Protein AF-A0A2A2K604-F1 (afdb_monomer_lite)

InterPro domains:
  IPR002496 Phosphoribosyl-AMP cyclohydrolase domain [PF01502] (34-97)
  IPR038019 Phosphoribosyl-AMP cyclohydrolase domain superfamily [G3DSA:3.10.20.810] (4-98)
  IPR038019 Phosphoribosyl-AMP cyclohydrolase domain superfamily [SSF141734] (14-97)

Organism: NCBI:txid2018661

Radius of gyration: 24.02 Å; chains: 1; bounding box: 56×57×63 Å

Foldseek 3Di:
DPDCCLPPPDQDADADPVQKAKEFEAEPLRHTDDIAIAHPVQVVCCVVPQWHWGQDPVVRDIDGPCPPPQFIWRFDDWDADNSNRYIYTHTDTTHCVVVCCQQVVDPDPQVLLVADWWDDPPWIKHWADDPNGKIKMWTWADPDPQWIFTFIFIWDDDRQWIWTDGPPWTDIWGHDRFKIFAAQDTPPVQCVRTPDPYGPHRDMIGHDDSDNVNSQCDADPVRHGRRDHDPDD

Structure (mmCIF, N/CA/C/O backbone):
data_AF-A0A2A2K604-F1
#
_entry.id   AF-A0A2A2K604-F1
#
loop_
_atom_site.group_PDB
_atom_site.id
_atom_site.type_symbol
_atom_site.label_atom_id
_atom_site.label_alt_id
_atom_site.label_comp_id
_atom_site.label_asym_id
_atom_site.label_entity_id
_atom_site.label_seq_id
_atom_site.pdbx_PDB_ins_code
_atom_site.Cartn_x
_atom_site.Cartn_y
_atom_site.Cartn_z
_atom_site.occupancy
_atom_site.B_iso_or_equiv
_atom_site.auth_seq_id
_atom_site.auth_comp_id
_atom_site.auth_asym_id
_atom_site.auth_atom_id
_atom_site.pdbx_PDB_model_num
ATOM 1 N N . MET A 1 1 ? -12.783 -31.890 27.759 1.00 54.59 1 MET A N 1
ATOM 2 C CA . MET A 1 1 ? -14.034 -31.820 26.976 1.00 54.59 1 MET A CA 1
ATOM 3 C C . MET A 1 1 ? -13.807 -30.734 25.950 1.00 54.59 1 MET A C 1
ATOM 5 O O . MET A 1 1 ? -13.345 -29.677 26.356 1.00 54.59 1 MET A O 1
ATOM 9 N N . SER A 1 2 ? -13.979 -31.022 24.660 1.00 66.00 2 SER A N 1
ATOM 10 C CA . SER A 1 2 ? -13.934 -29.986 23.623 1.00 66.00 2 SER A CA 1
ATOM 11 C C . SER A 1 2 ? -15.024 -28.960 23.923 1.00 66.00 2 SER A C 1
ATOM 13 O O . SER A 1 2 ? -16.142 -29.353 24.264 1.00 66.00 2 SER A O 1
ATOM 15 N N . ASP A 1 3 ? -14.682 -27.674 23.878 1.00 78.31 3 ASP A N 1
ATOM 16 C CA . ASP A 1 3 ? -15.675 -26.609 23.987 1.00 78.31 3 ASP A CA 1
ATOM 17 C C . ASP A 1 3 ? -16.644 -26.760 22.796 1.00 78.31 3 ASP A C 1
ATOM 19 O O . ASP A 1 3 ? -16.180 -26.878 21.657 1.00 78.31 3 ASP A O 1
ATOM 23 N N . PRO A 1 4 ? -17.969 -26.836 23.020 1.00 75.69 4 PRO A N 1
ATOM 24 C CA . PRO A 1 4 ? -18.943 -26.920 21.937 1.00 75.69 4 PRO A CA 1
ATOM 25 C C . PRO A 1 4 ? -18.751 -25.833 20.877 1.00 75.69 4 PRO A C 1
ATOM 27 O O . PRO A 1 4 ? -18.944 -26.114 19.701 1.00 75.69 4 PRO A O 1
ATOM 30 N N . ARG A 1 5 ? -18.269 -24.642 21.253 1.00 77.38 5 ARG A N 1
ATOM 31 C CA . ARG A 1 5 ? -17.982 -23.536 20.322 1.00 77.38 5 ARG A CA 1
ATOM 32 C C . ARG A 1 5 ? -16.924 -23.874 19.274 1.00 77.38 5 ARG A C 1
ATOM 34 O O . ARG A 1 5 ? -16.947 -23.331 18.183 1.00 77.38 5 ARG A O 1
ATOM 41 N N . GLU A 1 6 ? -16.031 -24.807 19.560 1.00 77.06 6 GLU A N 1
ATOM 42 C CA . GLU A 1 6 ? -14.971 -25.220 18.628 1.00 77.06 6 GLU A CA 1
ATOM 43 C C . GLU A 1 6 ? -15.451 -26.286 17.633 1.00 77.06 6 GLU A C 1
ATOM 45 O O . GLU A 1 6 ? -14.749 -26.635 16.686 1.00 77.06 6 GLU A O 1
ATOM 50 N N . THR A 1 7 ? -16.608 -26.901 17.898 1.00 72.44 7 THR A N 1
ATOM 51 C CA . THR A 1 7 ? -17.027 -28.150 17.237 1.00 72.44 7 THR A CA 1
ATOM 52 C C . THR A 1 7 ? -18.440 -28.107 16.662 1.00 72.44 7 THR A C 1
ATOM 54 O O . THR A 1 7 ? -18.748 -28.893 15.765 1.00 72.44 7 THR A O 1
ATOM 57 N N . ASP A 1 8 ? -19.289 -27.205 17.148 1.00 73.50 8 ASP A N 1
ATOM 58 C CA . ASP A 1 8 ? -20.651 -26.993 16.672 1.00 73.50 8 ASP A CA 1
ATOM 59 C C . ASP A 1 8 ? -20.653 -26.035 15.459 1.00 73.50 8 ASP A C 1
ATOM 61 O O . ASP A 1 8 ? -19.962 -25.016 15.480 1.00 73.50 8 ASP A O 1
ATOM 65 N N . PRO A 1 9 ? -21.411 -26.323 14.384 1.00 65.12 9 PRO A N 1
ATOM 66 C CA . PRO A 1 9 ? -21.594 -25.394 13.264 1.00 65.12 9 PRO A CA 1
ATOM 67 C C . PRO A 1 9 ? -22.356 -24.103 13.620 1.00 65.12 9 PRO A C 1
ATOM 69 O O . PRO A 1 9 ? -22.446 -23.205 12.778 1.00 65.12 9 PRO A O 1
ATOM 72 N N . ILE A 1 10 ? -22.948 -24.001 14.813 1.00 73.00 10 ILE A N 1
ATOM 73 C CA . ILE A 1 10 ? -23.608 -22.786 15.293 1.00 73.00 10 ILE A CA 1
ATOM 74 C C . ILE A 1 10 ? -22.556 -21.777 15.772 1.00 73.00 10 ILE A C 1
ATOM 76 O O . ILE A 1 10 ? -21.758 -22.052 16.665 1.00 73.00 10 ILE A O 1
ATOM 80 N N . LEU A 1 11 ? -22.601 -20.566 15.210 1.00 75.00 11 LEU A N 1
ATOM 81 C CA . LEU A 1 11 ? -21.797 -19.447 15.700 1.00 75.00 11 LEU A CA 1
ATOM 82 C C . LEU A 1 11 ? -22.330 -18.973 17.062 1.00 75.00 11 LEU A C 1
ATOM 84 O O . LEU A 1 11 ? -23.465 -18.502 17.153 1.00 75.00 11 LEU A O 1
ATOM 88 N N . ASP A 1 12 ? -21.494 -19.065 18.092 1.00 83.31 12 ASP A N 1
ATOM 89 C CA . ASP A 1 12 ? -21.737 -18.611 19.464 1.00 83.31 12 ASP A CA 1
ATOM 90 C C . ASP A 1 12 ? -20.535 -17.775 19.945 1.00 83.31 12 ASP A C 1
ATOM 92 O O . ASP A 1 12 ? -19.603 -18.314 20.552 1.00 83.31 12 ASP A O 1
ATOM 96 N N . PRO A 1 13 ? -20.526 -16.456 19.654 1.00 90.12 13 PRO A N 1
ATOM 97 C CA . PRO A 1 13 ? -19.421 -15.573 20.002 1.00 90.12 13 PRO A CA 1
ATOM 98 C C . PRO A 1 13 ? -19.072 -15.622 21.492 1.00 90.12 13 PRO A C 1
ATOM 100 O O . PRO A 1 13 ? -19.910 -15.403 22.373 1.00 90.12 13 PRO A O 1
ATOM 103 N N . LYS A 1 14 ? -17.795 -15.854 21.778 1.00 93.31 14 LYS A N 1
ATOM 104 C CA . LYS A 1 14 ? -17.240 -15.928 23.122 1.00 93.31 14 LYS A CA 1
ATOM 105 C C . LYS A 1 14 ? -16.780 -14.545 23.571 1.00 93.31 14 LYS A C 1
ATOM 107 O O . LYS A 1 14 ? -15.826 -13.973 23.055 1.00 93.31 14 LYS A O 1
ATOM 112 N N . TYR A 1 15 ? -17.470 -14.017 24.574 1.00 95.25 15 TYR A N 1
ATOM 113 C CA . TYR A 1 15 ? -17.115 -12.757 25.217 1.00 95.25 15 TYR A CA 1
ATOM 114 C C . TYR A 1 15 ? -16.189 -12.994 26.414 1.00 95.25 15 TYR A C 1
ATOM 116 O O . TYR A 1 15 ? -16.310 -13.995 27.124 1.00 95.25 15 TYR A O 1
ATOM 124 N N . ASP A 1 16 ? -15.284 -12.050 26.655 1.00 95.69 16 ASP A N 1
ATOM 125 C CA . ASP A 1 16 ? -14.407 -12.035 27.820 1.00 95.69 16 ASP A CA 1
ATOM 126 C C . ASP A 1 16 ? -15.175 -11.755 29.131 1.00 95.69 16 ASP A C 1
ATOM 128 O O . ASP A 1 16 ? -16.392 -11.548 29.157 1.00 95.69 16 ASP A O 1
ATOM 132 N N . ALA A 1 17 ? -14.453 -11.711 30.254 1.00 95.88 17 ALA A N 1
ATOM 133 C CA . ALA A 1 17 ? -15.036 -11.437 31.571 1.00 95.88 17 ALA A CA 1
ATOM 134 C C . ALA A 1 17 ? -15.708 -10.051 31.689 1.00 95.88 17 ALA A C 1
ATOM 136 O O . ALA A 1 17 ? -16.486 -9.827 32.616 1.00 95.88 17 ALA A O 1
ATOM 137 N N . ALA A 1 18 ? -15.416 -9.121 30.776 1.00 94.25 18 ALA A N 1
ATOM 138 C CA . ALA A 1 18 ? -16.045 -7.807 30.691 1.00 94.25 18 ALA A CA 1
ATOM 139 C C . ALA A 1 18 ? -17.227 -7.777 29.699 1.00 94.25 18 ALA A C 1
ATOM 141 O O . ALA A 1 18 ? -17.807 -6.712 29.475 1.00 94.25 18 ALA A O 1
ATOM 142 N N . GLY A 1 19 ? -17.596 -8.922 29.114 1.00 96.62 19 GLY A N 1
ATOM 143 C CA . GLY A 1 19 ? -18.654 -9.024 28.113 1.00 96.62 19 GLY A CA 1
ATOM 144 C C . GLY A 1 19 ? -18.239 -8.478 26.745 1.00 96.62 19 GLY A C 1
ATOM 145 O O . GLY A 1 19 ? -19.096 -7.992 26.004 1.00 96.62 19 GLY A O 1
ATOM 146 N N . LEU A 1 20 ? -16.940 -8.506 26.422 1.00 97.31 20 LEU A N 1
ATOM 147 C CA . LEU A 1 20 ? -16.376 -7.939 25.199 1.00 97.31 20 LEU A CA 1
ATOM 148 C C . LEU A 1 20 ? -15.744 -9.002 24.300 1.00 97.31 20 LEU A C 1
ATOM 150 O O . LEU A 1 20 ? -15.151 -9.962 24.773 1.00 97.31 20 LEU A O 1
ATOM 154 N N . ILE A 1 21 ? -15.839 -8.783 22.994 1.00 97.06 21 ILE A N 1
ATOM 155 C CA . ILE A 1 21 ? -15.137 -9.532 21.952 1.00 97.06 21 ILE A CA 1
ATOM 156 C C . ILE A 1 21 ? -14.228 -8.573 21.177 1.00 97.06 21 ILE A C 1
ATOM 158 O O . ILE A 1 21 ? -14.564 -7.392 20.995 1.00 97.06 21 ILE A O 1
ATOM 162 N N . THR A 1 22 ? -13.059 -9.046 20.748 1.00 98.06 22 THR A N 1
ATOM 163 C CA . THR A 1 22 ? -12.138 -8.236 19.938 1.00 98.06 22 THR A CA 1
ATOM 164 C C . THR A 1 22 ? -12.631 -8.183 18.497 1.00 98.06 22 THR A C 1
ATOM 166 O O . THR A 1 22 ? -13.048 -9.189 17.942 1.00 98.06 22 THR A O 1
ATOM 169 N N . ALA A 1 23 ? -12.582 -7.008 17.873 1.00 96.88 23 ALA A N 1
ATOM 170 C CA . ALA A 1 23 ? -12.932 -6.817 16.472 1.00 96.88 23 ALA A CA 1
ATOM 171 C C . ALA A 1 23 ? -11.755 -6.193 15.718 1.00 96.88 23 ALA A C 1
ATOM 173 O O . ALA A 1 23 ? -11.371 -5.048 15.978 1.00 96.88 23 ALA A O 1
ATOM 174 N N . VAL A 1 24 ? -11.204 -6.944 14.769 1.00 97.31 24 VAL A N 1
ATOM 175 C CA . VAL A 1 24 ? -10.180 -6.496 13.823 1.00 97.31 24 VAL A CA 1
ATOM 176 C C . VAL A 1 24 ? -10.877 -6.071 12.541 1.00 97.31 24 VAL A C 1
ATOM 178 O O . VAL A 1 24 ? -11.644 -6.837 11.962 1.00 97.31 24 VAL A O 1
ATOM 181 N N . VAL A 1 25 ? -10.628 -4.843 12.091 1.00 94.88 25 VAL A N 1
ATOM 182 C CA . VAL A 1 25 ? -11.293 -4.281 10.914 1.00 94.88 25 VAL A CA 1
ATOM 183 C C . VAL A 1 25 ? -10.285 -4.036 9.807 1.00 94.88 25 VAL A C 1
ATOM 185 O O . VAL A 1 25 ? -9.316 -3.304 10.015 1.00 94.88 25 VAL A O 1
ATOM 188 N N . THR A 1 26 ? -10.538 -4.588 8.623 1.00 89.50 26 THR A N 1
ATOM 189 C CA . THR A 1 26 ? -9.709 -4.386 7.429 1.00 89.50 26 THR A CA 1
ATOM 190 C C . THR A 1 26 ? -10.518 -3.805 6.275 1.00 89.50 26 THR A C 1
ATOM 192 O O . THR A 1 26 ? -11.742 -3.936 6.215 1.00 89.50 26 THR A O 1
ATOM 195 N N . ALA A 1 27 ? -9.830 -3.170 5.333 1.00 86.75 27 ALA A N 1
ATOM 196 C CA . ALA A 1 27 ? -10.386 -2.878 4.021 1.00 86.75 27 ALA A CA 1
ATOM 197 C C . ALA A 1 27 ? -10.401 -4.146 3.146 1.00 86.75 27 ALA A C 1
ATOM 199 O O . ALA A 1 27 ? -9.858 -5.192 3.517 1.00 86.75 27 ALA A O 1
ATOM 200 N N . ARG A 1 28 ? -11.038 -4.058 1.972 1.00 84.19 28 ARG A N 1
ATOM 201 C CA . ARG A 1 28 ? -11.135 -5.170 1.005 1.00 84.19 28 ARG A CA 1
ATOM 202 C C . ARG A 1 28 ? -9.784 -5.646 0.472 1.00 84.19 28 ARG A C 1
ATOM 204 O O . ARG A 1 28 ? -9.671 -6.795 0.068 1.00 84.19 28 ARG A O 1
ATOM 211 N N . ASP A 1 29 ? -8.788 -4.768 0.452 1.00 76.94 29 ASP A N 1
ATOM 212 C CA . ASP A 1 29 ? -7.415 -5.065 0.033 1.00 76.94 29 ASP A CA 1
ATOM 213 C C . ASP A 1 29 ? -6.564 -5.689 1.154 1.00 76.94 29 ASP A C 1
ATOM 215 O O . ASP A 1 29 ? -5.382 -5.955 0.955 1.00 76.94 29 ASP A O 1
ATOM 219 N N . GLY A 1 30 ? -7.155 -5.935 2.328 1.00 78.06 30 GLY A N 1
ATOM 220 C CA . GLY A 1 30 ? -6.471 -6.496 3.490 1.00 78.06 30 GLY A CA 1
ATOM 221 C C . GLY A 1 30 ? -5.782 -5.457 4.375 1.00 78.06 30 GLY A C 1
ATOM 222 O O . GLY A 1 30 ? -5.248 -5.828 5.419 1.00 78.06 30 GLY A O 1
ATOM 223 N N . ALA A 1 31 ? -5.819 -4.163 4.029 1.00 79.19 31 ALA A N 1
ATOM 224 C CA . ALA A 1 31 ? -5.223 -3.127 4.865 1.00 79.19 31 ALA A CA 1
ATOM 225 C C . ALA A 1 31 ? -5.928 -3.046 6.228 1.00 79.19 31 ALA A C 1
ATOM 227 O O . ALA A 1 31 ? -7.152 -2.906 6.302 1.00 79.19 31 ALA A O 1
ATOM 228 N N . LEU A 1 32 ? -5.156 -3.102 7.318 1.00 85.06 32 LEU A N 1
ATOM 229 C CA . LEU A 1 32 ? -5.680 -2.940 8.672 1.00 85.06 32 LEU A CA 1
ATOM 230 C C . LEU A 1 32 ? -6.183 -1.505 8.871 1.00 85.06 32 LEU A C 1
ATOM 232 O O . LEU A 1 32 ? -5.422 -0.547 8.758 1.00 85.06 32 LEU A O 1
ATOM 236 N N . LEU A 1 33 ? -7.465 -1.361 9.204 1.00 84.12 33 LEU A N 1
ATOM 237 C CA . LEU A 1 33 ? -8.089 -0.068 9.477 1.00 84.12 33 LEU A CA 1
ATOM 238 C C . LEU A 1 33 ? -8.048 0.260 10.966 1.00 84.12 33 LEU A C 1
ATOM 240 O O . LEU A 1 33 ? -7.687 1.374 11.345 1.00 84.12 33 LEU A O 1
ATOM 244 N N . MET A 1 34 ? -8.459 -0.687 11.813 1.00 90.50 34 MET A N 1
ATOM 245 C CA . MET A 1 34 ? -8.454 -0.519 13.266 1.00 90.50 34 MET A CA 1
ATOM 246 C C . MET A 1 34 ? -8.696 -1.832 14.010 1.00 90.50 34 MET A C 1
ATOM 248 O O . MET A 1 34 ? -9.184 -2.806 13.444 1.00 90.50 34 MET A O 1
ATOM 252 N N . VAL A 1 35 ? -8.423 -1.801 15.314 1.00 94.88 35 VAL A N 1
ATOM 253 C CA . VAL A 1 35 ? -8.859 -2.809 16.284 1.00 94.88 35 VAL A CA 1
ATOM 254 C C . VAL A 1 35 ? -9.719 -2.119 17.340 1.00 94.88 35 VAL A C 1
ATOM 256 O O . VAL A 1 35 ? -9.398 -1.015 17.789 1.00 94.88 35 VAL A O 1
ATOM 259 N N . ALA A 1 36 ? -10.827 -2.745 17.722 1.00 94.75 36 ALA A N 1
ATOM 260 C CA . ALA A 1 36 ? -11.717 -2.264 18.773 1.00 94.75 36 ALA A CA 1
ATOM 261 C C . ALA A 1 36 ? -12.385 -3.432 19.510 1.00 94.75 36 ALA A C 1
ATOM 263 O O . ALA A 1 36 ? -12.100 -4.594 19.242 1.00 94.75 36 ALA A O 1
ATOM 264 N N . HIS A 1 37 ? -13.267 -3.108 20.455 1.00 97.00 37 HIS A N 1
ATOM 265 C CA . HIS A 1 37 ? -14.049 -4.088 21.201 1.00 97.00 37 HIS A CA 1
ATOM 266 C C . HIS A 1 37 ? -15.532 -3.927 20.885 1.00 97.00 37 HIS A C 1
ATOM 268 O O . HIS A 1 37 ? -16.006 -2.808 20.668 1.00 97.00 37 HIS A O 1
ATOM 274 N N . MET A 1 38 ? -16.271 -5.029 20.902 1.00 97.56 38 MET A N 1
ATOM 275 C CA . MET A 1 38 ? -17.726 -5.053 20.779 1.00 97.56 38 MET A CA 1
ATOM 276 C C . MET A 1 38 ? -18.305 -5.807 21.974 1.00 97.56 38 MET A C 1
ATOM 278 O O . MET A 1 38 ? -17.751 -6.815 22.387 1.00 97.56 38 MET A O 1
ATOM 282 N N . ASN A 1 39 ? -19.410 -5.331 22.537 1.00 97.25 39 ASN A N 1
ATOM 283 C CA . ASN A 1 39 ? -20.278 -6.171 23.361 1.00 97.25 39 ASN A CA 1
ATOM 284 C C . ASN A 1 39 ? -21.366 -6.800 22.466 1.00 97.25 39 ASN A C 1
ATOM 286 O O . ASN A 1 39 ? -21.433 -6.512 21.265 1.00 97.25 39 ASN A O 1
ATOM 290 N N . ALA A 1 40 ? -22.237 -7.631 23.040 1.00 94.81 40 ALA A N 1
ATOM 291 C CA . ALA A 1 40 ? -23.336 -8.261 22.300 1.00 94.81 40 ALA A CA 1
ATOM 292 C C . ALA A 1 40 ? -24.244 -7.242 21.583 1.00 94.81 40 ALA A C 1
ATOM 294 O O . ALA A 1 40 ? -24.617 -7.439 20.427 1.00 94.81 40 ALA A O 1
ATOM 295 N N . GLU A 1 41 ? -24.532 -6.107 22.224 1.00 94.38 41 GLU A N 1
ATOM 296 C CA . GLU A 1 41 ? -25.344 -5.036 21.635 1.00 94.38 41 GLU A CA 1
ATOM 297 C C . GLU A 1 41 ? -24.660 -4.368 20.434 1.00 94.38 41 GLU A C 1
ATOM 299 O O . GLU A 1 41 ? -25.301 -4.125 19.413 1.00 94.38 41 GLU A O 1
ATOM 304 N N . ALA A 1 42 ? -23.354 -4.094 20.518 1.00 94.94 42 ALA A N 1
ATOM 305 C CA . ALA A 1 42 ? -22.581 -3.508 19.425 1.00 94.94 42 ALA A CA 1
ATOM 306 C C . ALA A 1 42 ? -22.523 -4.442 18.208 1.00 94.94 42 ALA A C 1
ATOM 308 O O . ALA A 1 42 ? -22.637 -3.985 17.064 1.00 94.94 42 ALA A O 1
ATOM 309 N N . LEU A 1 43 ? -22.382 -5.749 18.454 1.00 92.50 43 LEU A N 1
ATOM 310 C CA . LEU A 1 43 ? -22.407 -6.771 17.412 1.00 92.50 43 LEU A CA 1
ATOM 311 C C . LEU A 1 43 ? -23.775 -6.819 16.718 1.00 92.50 43 LEU A C 1
ATOM 313 O O . LEU A 1 43 ? -23.843 -6.698 15.495 1.00 92.50 43 LEU A O 1
ATOM 317 N N . ALA A 1 44 ? -24.861 -6.899 17.491 1.00 83.81 44 ALA A N 1
ATOM 318 C CA . ALA A 1 44 ? -26.224 -6.902 16.962 1.00 83.81 44 ALA A CA 1
ATOM 319 C C . ALA A 1 44 ? -26.549 -5.615 16.179 1.00 83.81 44 ALA A C 1
ATOM 321 O O . ALA A 1 44 ? -27.119 -5.667 15.087 1.00 83.81 44 ALA A O 1
ATOM 322 N N . ALA A 1 45 ? -26.130 -4.451 16.687 1.00 82.50 45 ALA A N 1
ATOM 323 C CA . ALA A 1 45 ? -26.299 -3.170 16.002 1.00 82.50 45 ALA A CA 1
ATOM 324 C C . ALA A 1 45 ? -25.539 -3.120 14.667 1.00 82.50 45 ALA A C 1
ATOM 326 O O . ALA A 1 45 ? -26.047 -2.584 13.679 1.00 82.50 45 ALA A O 1
ATOM 327 N N . THR A 1 46 ? -24.340 -3.704 14.616 1.00 84.75 46 THR A N 1
ATOM 328 C CA . THR A 1 46 ? -23.535 -3.786 13.390 1.00 84.75 46 THR A CA 1
ATOM 329 C C . THR A 1 46 ? -24.193 -4.682 12.345 1.00 84.75 46 THR A C 1
ATOM 331 O O . THR A 1 46 ? -24.328 -4.269 11.196 1.00 84.75 46 THR A O 1
ATOM 334 N N . GLN A 1 47 ? -24.670 -5.864 12.745 1.00 79.88 47 GLN A N 1
ATOM 335 C CA . GLN A 1 47 ? -25.377 -6.792 11.855 1.00 79.88 47 GLN A CA 1
ATOM 336 C C . GLN A 1 47 ? -26.671 -6.182 11.298 1.00 79.88 47 GLN A C 1
ATOM 338 O O . GLN A 1 47 ? -26.958 -6.314 10.113 1.00 79.88 47 GLN A O 1
ATOM 343 N N . SER A 1 48 ? -27.428 -5.477 12.142 1.00 68.88 48 SER A N 1
ATOM 344 C CA . SER A 1 48 ? -28.696 -4.847 11.759 1.00 68.88 48 SER A CA 1
ATOM 345 C C . SER A 1 48 ? -28.508 -3.652 10.819 1.00 68.88 48 SER A C 1
ATOM 347 O O . SER A 1 48 ? -29.236 -3.500 9.841 1.00 68.88 48 SER A O 1
ATOM 349 N N . SER A 1 49 ? -27.522 -2.793 11.096 1.00 76.00 49 SER A N 1
ATOM 350 C CA . SER A 1 49 ? -27.321 -1.554 10.333 1.00 76.00 49 SER A CA 1
ATOM 351 C C . SER A 1 49 ? -26.418 -1.702 9.108 1.00 76.00 49 SER A C 1
ATOM 353 O O . SER A 1 49 ? -26.441 -0.836 8.233 1.00 76.00 49 SER A O 1
ATOM 355 N N . GLY A 1 50 ? -25.586 -2.746 9.059 1.00 76.56 50 GLY A N 1
ATOM 356 C CA . GLY A 1 50 ? -24.506 -2.863 8.080 1.00 76.56 50 GLY A CA 1
ATOM 357 C C . GLY A 1 50 ? -23.387 -1.831 8.276 1.00 76.56 50 GLY A C 1
ATOM 358 O O . GLY A 1 50 ? -22.567 -1.637 7.381 1.00 76.56 50 GLY A O 1
ATOM 359 N N . GLU A 1 51 ? -23.331 -1.143 9.421 1.00 83.56 51 GLU A N 1
ATOM 360 C CA . GLU A 1 51 ? -22.297 -0.160 9.753 1.00 83.56 51 GLU A CA 1
ATOM 361 C C . GLU A 1 51 ? -21.625 -0.508 11.087 1.00 83.56 51 GLU A C 1
ATOM 363 O O . GLU A 1 51 ? -22.289 -0.799 12.083 1.00 83.56 51 GLU A O 1
ATOM 368 N N . ALA A 1 52 ? -20.290 -0.456 11.125 1.00 89.50 52 ALA A N 1
ATOM 369 C CA . ALA A 1 52 ? -19.530 -0.904 12.287 1.00 89.50 52 ALA A CA 1
ATOM 370 C C . ALA A 1 52 ? -19.812 -0.043 13.533 1.00 89.50 52 ALA A C 1
ATOM 372 O O . ALA A 1 52 ? -19.551 1.168 13.573 1.00 89.50 52 ALA A O 1
ATOM 373 N N . THR A 1 53 ? -20.313 -0.706 14.573 1.00 91.00 53 THR A N 1
ATOM 374 C CA . THR A 1 53 ? -20.608 -0.141 15.890 1.00 91.00 53 THR A CA 1
ATOM 375 C C . THR A 1 53 ? -19.764 -0.852 16.937 1.00 91.00 53 THR A C 1
ATOM 377 O O . THR A 1 53 ? -19.691 -2.072 16.953 1.00 91.00 53 THR A O 1
ATOM 380 N N . PHE A 1 54 ? -19.125 -0.101 17.828 1.00 96.19 54 PHE A N 1
ATOM 381 C CA . PHE A 1 54 ? -18.200 -0.636 18.828 1.00 96.19 54 PHE A CA 1
ATOM 382 C C . PHE A 1 54 ? -18.651 -0.305 20.248 1.00 96.19 54 PHE A C 1
ATOM 384 O O . PHE A 1 54 ? -19.468 0.589 20.466 1.00 96.19 54 PHE A O 1
ATOM 391 N N . TRP A 1 55 ? -18.066 -0.984 21.230 1.00 95.81 55 TRP A N 1
ATOM 392 C CA . TRP A 1 55 ? -18.178 -0.638 22.640 1.00 95.81 55 TRP A CA 1
ATOM 393 C C . TRP A 1 55 ? -16.960 0.172 23.092 1.00 95.81 55 TRP A C 1
ATOM 395 O O . TRP A 1 55 ? -15.814 -0.281 23.032 1.00 95.81 55 TRP A O 1
ATOM 405 N N . SER A 1 56 ? -17.191 1.392 23.575 1.00 91.25 56 SER A N 1
ATOM 406 C CA . SER A 1 56 ? -16.121 2.216 24.131 1.00 91.25 56 SER A CA 1
ATOM 407 C C . SER A 1 56 ? -15.892 1.866 25.599 1.00 91.25 56 SER A C 1
ATOM 409 O O . SER A 1 56 ? -16.654 2.291 26.462 1.00 91.25 56 SER A O 1
ATOM 411 N N . ARG A 1 57 ? -14.795 1.160 25.898 1.00 91.62 57 ARG A N 1
ATOM 412 C CA . ARG A 1 57 ? -14.422 0.789 27.280 1.00 91.62 57 ARG A CA 1
ATOM 413 C C . ARG A 1 57 ? -14.259 1.992 28.211 1.00 91.62 57 ARG A C 1
ATOM 415 O O . ARG A 1 57 ? -14.627 1.919 29.373 1.00 91.62 57 ARG A O 1
ATOM 422 N N . SER A 1 58 ? -13.737 3.106 27.698 1.00 87.44 58 SER A N 1
ATOM 423 C CA . SER A 1 58 ? -13.533 4.328 28.484 1.00 87.44 58 SER A CA 1
ATOM 424 C C . SER A 1 58 ? -14.811 5.138 28.699 1.00 87.44 58 SER A C 1
ATOM 426 O O . SER A 1 58 ? -14.915 5.846 29.694 1.00 87.44 58 SER A O 1
ATOM 428 N N . ARG A 1 59 ? -15.778 5.063 27.775 1.00 87.06 59 ARG A N 1
ATOM 429 C CA . ARG A 1 59 ? -17.046 5.807 27.864 1.00 87.06 59 ARG A CA 1
ATOM 430 C C . ARG A 1 59 ? -18.209 4.963 28.387 1.00 87.06 59 ARG A C 1
ATOM 432 O O . ARG A 1 59 ? -19.267 5.529 28.631 1.00 87.06 59 ARG A O 1
ATOM 439 N N . GLY A 1 60 ? -18.036 3.645 28.489 1.00 91.06 60 GLY A N 1
ATOM 440 C CA . GLY A 1 60 ? -19.066 2.705 28.932 1.00 91.06 60 GLY A CA 1
ATOM 441 C C . GLY A 1 60 ? -20.336 2.741 28.080 1.00 91.06 60 GLY A C 1
ATOM 442 O O . GLY A 1 60 ? -21.430 2.658 28.626 1.00 91.06 60 GLY A O 1
ATOM 443 N N . ARG A 1 61 ? -20.212 2.955 26.763 1.00 91.88 61 ARG A N 1
ATOM 444 C CA . ARG A 1 61 ? -21.364 3.058 25.854 1.00 91.88 61 ARG A CA 1
ATOM 445 C C . ARG A 1 61 ? -21.049 2.602 24.436 1.00 91.88 61 ARG A C 1
ATOM 447 O O . ARG A 1 61 ? -19.882 2.595 24.022 1.00 91.88 61 ARG A O 1
ATOM 454 N N . LEU A 1 62 ? -22.111 2.315 23.682 1.00 89.62 62 LEU A N 1
ATOM 455 C CA . LEU A 1 62 ? -22.048 2.113 22.238 1.00 89.62 62 LEU A CA 1
ATOM 456 C C . LEU A 1 62 ? -21.475 3.350 21.541 1.00 89.62 62 LEU A C 1
ATOM 458 O O . LEU A 1 62 ? -21.754 4.499 21.897 1.00 89.62 62 LEU A O 1
ATOM 462 N N . TRP A 1 63 ? -20.657 3.091 20.534 1.00 87.56 63 TRP A N 1
ATOM 463 C CA . TRP A 1 63 ? -20.036 4.091 19.692 1.00 87.56 63 TRP A CA 1
ATOM 464 C C . TRP A 1 63 ? -20.108 3.633 18.243 1.00 87.56 63 TRP A C 1
ATOM 466 O O . TRP A 1 63 ? -19.352 2.765 17.801 1.00 87.56 63 TRP A O 1
ATOM 476 N N . LYS A 1 64 ? -21.011 4.253 17.487 1.00 82.19 64 LYS A N 1
ATOM 477 C CA . LYS A 1 64 ? -21.066 4.070 16.045 1.00 82.19 64 LYS A CA 1
ATOM 478 C C . LYS A 1 64 ? -19.900 4.818 15.405 1.00 82.19 64 LYS A C 1
ATOM 480 O O . LYS A 1 64 ? -19.747 6.038 15.555 1.00 82.19 64 LYS A O 1
ATOM 485 N N . LYS A 1 65 ? -19.025 4.091 14.709 1.00 77.19 65 LYS A N 1
ATOM 486 C CA . LYS A 1 65 ? -17.836 4.695 14.110 1.00 77.19 65 LYS A CA 1
ATOM 487 C C . LYS A 1 65 ? -18.268 5.705 13.056 1.00 77.19 65 LYS A C 1
ATOM 489 O O . LYS A 1 65 ? -19.017 5.381 12.148 1.00 77.19 65 LYS A O 1
ATOM 494 N N . GLY A 1 66 ? -17.780 6.937 13.181 1.00 66.69 66 GLY A N 1
ATOM 495 C CA . GLY A 1 66 ? -18.125 8.004 12.244 1.00 66.69 66 GLY A CA 1
ATOM 496 C C . GLY A 1 66 ? -19.462 8.695 12.506 1.00 66.69 66 GLY A C 1
ATOM 497 O O . GLY A 1 66 ? -19.810 9.563 11.721 1.00 66.69 66 GLY A O 1
ATOM 498 N N . GLU A 1 67 ? -20.167 8.400 13.603 1.00 70.12 67 GLU A N 1
ATOM 499 C CA . GLU A 1 67 ? -21.430 9.072 13.963 1.00 70.12 67 GLU A CA 1
ATOM 500 C C . GLU A 1 67 ? -21.305 10.604 13.999 1.00 70.12 67 GLU A C 1
ATOM 502 O O . GLU A 1 67 ? -22.183 11.315 13.529 1.00 70.12 67 GLU A O 1
ATOM 507 N N . THR A 1 68 ? -20.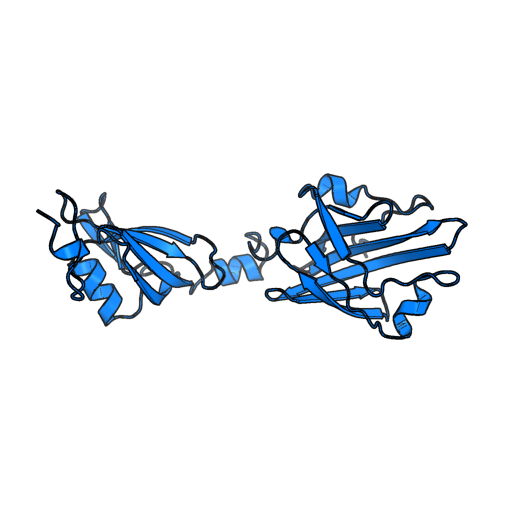179 11.119 14.498 1.00 66.25 68 THR A N 1
ATOM 508 C CA . THR A 1 68 ? -19.917 12.566 14.554 1.00 66.25 68 THR A CA 1
ATOM 509 C C . THR A 1 68 ? -19.158 13.086 13.332 1.00 66.25 68 THR A C 1
ATOM 511 O O . THR A 1 68 ? -19.332 14.236 12.949 1.00 66.25 68 THR A O 1
ATOM 514 N N . SER A 1 69 ? -18.284 12.272 12.728 1.00 61.22 69 SER A N 1
ATOM 515 C CA . SER A 1 69 ? -17.365 12.730 11.672 1.00 61.22 69 SER A CA 1
ATOM 516 C C . SER A 1 69 ? -17.804 12.393 10.245 1.00 61.22 69 SER A C 1
ATOM 518 O O . SER A 1 69 ? -17.196 12.875 9.296 1.00 61.22 69 SER A O 1
ATOM 520 N N . GLY A 1 70 ? -18.820 11.547 10.072 1.00 68.12 70 GLY A N 1
ATOM 521 C CA . GLY A 1 70 ? -19.186 10.947 8.786 1.00 68.12 70 GLY A CA 1
ATOM 522 C C . GLY A 1 70 ? -18.258 9.806 8.348 1.00 68.12 70 GLY A C 1
ATOM 523 O O . GLY A 1 70 ? -18.455 9.234 7.277 1.00 68.12 70 GLY A O 1
ATOM 524 N N . ASN A 1 71 ? -17.258 9.444 9.166 1.00 74.75 71 ASN A N 1
ATOM 525 C CA . ASN A 1 71 ? -16.239 8.444 8.823 1.00 74.75 71 ASN A CA 1
ATOM 526 C C . ASN A 1 71 ? -16.724 7.018 9.119 1.00 74.75 71 ASN A C 1
ATOM 528 O O . ASN A 1 71 ? -16.107 6.332 9.952 1.00 74.75 71 ASN A O 1
ATOM 532 N N . VAL A 1 72 ? -17.878 6.644 8.563 1.00 83.50 72 VAL A N 1
ATOM 533 C CA . VAL A 1 72 ? -18.522 5.354 8.843 1.00 83.50 72 VAL A CA 1
ATOM 534 C C . VAL A 1 72 ? -17.771 4.207 8.175 1.00 83.50 72 VAL A C 1
ATOM 536 O O . VAL A 1 72 ? -17.117 4.400 7.158 1.00 83.50 72 VAL A O 1
ATOM 539 N N . LEU A 1 73 ? -17.842 3.012 8.752 1.00 87.44 73 LEU A N 1
ATOM 540 C CA . LEU A 1 73 ? -17.285 1.796 8.160 1.00 87.44 73 LEU A CA 1
ATOM 541 C C . LEU A 1 73 ? -18.460 0.911 7.753 1.00 87.44 73 LEU A C 1
ATOM 543 O O . LEU A 1 73 ? -19.142 0.372 8.623 1.00 87.44 73 LEU A O 1
ATOM 547 N N . ARG A 1 74 ? -18.732 0.813 6.450 1.00 86.12 74 ARG A N 1
ATOM 548 C CA . ARG A 1 74 ? -19.817 -0.020 5.917 1.00 86.12 74 ARG A CA 1
ATOM 549 C C . ARG A 1 74 ? -19.335 -1.459 5.842 1.00 86.12 74 ARG A C 1
ATOM 551 O O . ARG A 1 74 ? -18.360 -1.731 5.152 1.00 86.12 74 ARG A O 1
ATOM 558 N N . VAL A 1 75 ? -19.988 -2.355 6.564 1.00 82.69 75 VAL A N 1
ATOM 559 C CA . VAL A 1 75 ? -19.606 -3.764 6.639 1.00 82.69 75 VAL A CA 1
ATOM 560 C C . VAL A 1 75 ? -19.901 -4.447 5.311 1.00 82.69 75 VAL A C 1
ATOM 562 O O . VAL A 1 75 ? -20.994 -4.337 4.762 1.00 82.69 75 VAL A O 1
ATOM 565 N N . VAL A 1 76 ? -18.897 -5.150 4.807 1.00 82.69 76 VAL A N 1
ATOM 566 C CA . VAL A 1 76 ? -18.961 -5.981 3.605 1.00 82.69 76 VAL A CA 1
ATOM 567 C C . VAL A 1 76 ? -19.130 -7.438 4.000 1.00 82.69 76 VAL A C 1
ATOM 569 O O . VAL A 1 76 ? -19.953 -8.149 3.435 1.00 82.69 76 VAL A O 1
ATOM 572 N N . GLU A 1 77 ? -18.325 -7.870 4.966 1.00 82.00 77 GLU A N 1
ATOM 573 C CA . GLU A 1 77 ? -18.247 -9.247 5.425 1.00 82.00 77 GLU A CA 1
ATOM 574 C C . GLU A 1 77 ? -17.812 -9.263 6.892 1.00 82.00 77 GLU A C 1
ATOM 576 O O . GLU A 1 77 ? -17.060 -8.394 7.344 1.00 82.00 77 GLU A O 1
ATOM 581 N N . MET A 1 78 ? -18.288 -10.259 7.635 1.00 85.50 78 MET A N 1
ATOM 582 C CA . MET A 1 78 ? -17.848 -10.546 8.993 1.00 85.50 78 MET A CA 1
ATOM 583 C C . MET A 1 78 ? -17.493 -12.021 9.106 1.00 85.50 78 MET A C 1
ATOM 585 O O . MET A 1 78 ? -18.255 -12.884 8.678 1.00 85.50 78 MET A O 1
ATOM 589 N N . ARG A 1 79 ? -16.343 -12.286 9.713 1.00 90.06 79 ARG A N 1
ATOM 590 C CA . ARG A 1 79 ? -15.846 -13.616 10.052 1.00 90.06 79 ARG A CA 1
ATOM 591 C C . ARG A 1 79 ? -15.551 -13.670 11.542 1.00 90.06 79 ARG A C 1
ATOM 593 O O . ARG A 1 79 ? -15.410 -12.631 12.188 1.00 90.06 79 ARG A O 1
ATOM 600 N N . ILE A 1 80 ? -15.437 -14.878 12.059 1.00 89.50 80 ILE A N 1
ATOM 601 C CA . ILE A 1 80 ? -15.058 -15.155 13.439 1.00 89.50 80 ILE A CA 1
ATOM 602 C C . ILE A 1 80 ? -13.925 -16.186 13.423 1.00 89.50 80 ILE A C 1
ATOM 604 O O . ILE A 1 80 ? -13.838 -16.963 12.466 1.00 89.50 80 ILE A O 1
ATOM 608 N N . ASP A 1 81 ? -13.015 -16.129 14.391 1.00 92.06 81 ASP A N 1
ATOM 609 C CA . ASP A 1 81 ? -11.931 -17.108 14.498 1.00 92.06 81 ASP A CA 1
ATOM 610 C C . ASP A 1 81 ? -12.401 -18.460 15.061 1.00 92.06 81 ASP A C 1
ATOM 612 O O . ASP A 1 81 ? -13.590 -18.678 15.296 1.00 92.06 81 ASP A O 1
ATOM 616 N N . CYS A 1 82 ? -11.467 -19.408 15.176 1.00 86.81 82 CYS A N 1
ATOM 617 C CA . CYS A 1 82 ? -11.766 -20.798 15.514 1.00 86.81 82 CYS A CA 1
ATOM 618 C C . CYS A 1 82 ? -12.347 -20.975 16.920 1.00 86.81 82 CYS A C 1
ATOM 620 O O . CYS A 1 82 ? -13.307 -21.725 17.071 1.00 86.81 82 CYS A O 1
ATOM 622 N N . ASP A 1 83 ? -11.816 -20.251 17.905 1.00 91.69 83 ASP A N 1
ATOM 623 C CA . ASP A 1 83 ? -12.250 -20.281 19.305 1.00 91.69 83 ASP A CA 1
ATOM 624 C C . ASP A 1 83 ? -13.320 -19.234 19.637 1.00 91.69 83 ASP A C 1
ATOM 626 O O . ASP A 1 83 ? -13.760 -19.085 20.786 1.00 91.69 83 ASP A O 1
ATOM 630 N N . GLN A 1 84 ? -13.804 -18.574 18.587 1.00 91.44 84 GLN A N 1
ATOM 631 C CA . GLN A 1 84 ? -1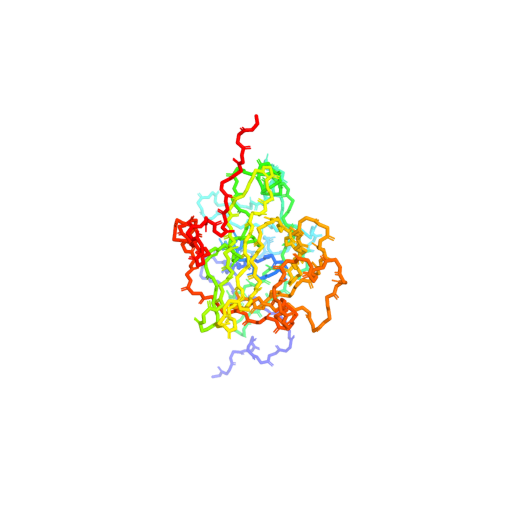4.924 -17.656 18.559 1.00 91.44 84 GLN A CA 1
ATOM 632 C C . GLN A 1 84 ? -14.769 -16.428 19.467 1.00 91.44 84 GLN A C 1
ATOM 634 O O . GLN A 1 84 ? -15.779 -15.837 19.860 1.00 91.44 84 GLN A O 1
ATOM 639 N N . ASP A 1 85 ? -13.542 -16.015 19.801 1.00 95.50 85 ASP A N 1
ATOM 640 C CA . ASP A 1 85 ? -13.265 -14.878 20.695 1.00 95.50 85 ASP A CA 1
ATOM 641 C C . ASP A 1 85 ? -12.698 -13.627 19.992 1.00 95.50 85 ASP A C 1
ATOM 643 O O . ASP A 1 85 ? -12.522 -12.561 20.611 1.00 95.50 85 ASP A O 1
ATOM 647 N N . ALA A 1 86 ? -12.555 -13.696 18.665 1.00 95.62 86 ALA A N 1
ATOM 648 C CA . ALA A 1 86 ? -12.289 -12.538 17.827 1.00 95.62 86 ALA A CA 1
ATOM 649 C C . ALA A 1 86 ? -13.122 -12.505 16.538 1.00 95.62 86 ALA A C 1
ATOM 651 O O . ALA A 1 86 ? -13.356 -13.502 15.857 1.00 95.62 86 ALA A O 1
ATOM 652 N N . LEU A 1 87 ? -13.527 -11.292 16.160 1.00 93.81 87 LEU A N 1
ATOM 653 C CA . LEU A 1 87 ? -14.197 -10.984 14.902 1.00 93.81 87 LEU A CA 1
ATOM 654 C C . LEU A 1 87 ? -13.220 -10.349 13.917 1.00 93.81 87 LEU A C 1
ATOM 656 O O . LEU A 1 87 ? -12.480 -9.423 14.259 1.00 93.81 87 LEU A O 1
ATOM 660 N N . TRP A 1 88 ? -13.315 -10.761 12.657 1.00 96.38 88 TRP A N 1
ATOM 661 C CA . TRP A 1 88 ? -12.699 -10.078 11.528 1.00 96.38 88 TRP A CA 1
ATOM 662 C C . TRP A 1 88 ? -13.783 -9.432 10.663 1.00 96.38 88 TRP A C 1
ATOM 664 O O . TRP A 1 88 ? -14.595 -10.109 10.036 1.00 96.38 88 TRP A O 1
ATOM 674 N N . ILE A 1 89 ? -13.799 -8.101 10.638 1.00 93.31 89 ILE A N 1
ATOM 675 C CA . ILE A 1 89 ? -14.751 -7.293 9.878 1.00 93.31 89 ILE A CA 1
ATOM 676 C C . ILE A 1 89 ? -14.045 -6.713 8.653 1.00 93.31 89 ILE A C 1
ATOM 678 O O . ILE A 1 89 ? -13.074 -5.969 8.781 1.00 93.31 89 ILE A O 1
ATOM 682 N N . ILE A 1 90 ? -14.566 -6.990 7.464 1.00 88.62 90 ILE A N 1
ATOM 683 C CA . ILE A 1 90 ? -14.125 -6.349 6.224 1.00 88.62 90 ILE A CA 1
ATOM 684 C C . ILE A 1 90 ? -15.098 -5.205 5.938 1.00 88.62 90 ILE A C 1
ATOM 686 O O . ILE A 1 90 ? -16.310 -5.426 5.879 1.00 88.62 90 ILE A O 1
ATOM 690 N N . ALA A 1 91 ? -14.594 -3.978 5.789 1.00 89.25 91 ALA A N 1
ATOM 691 C CA . ALA A 1 91 ? -15.434 -2.790 5.661 1.00 89.25 91 ALA A CA 1
ATOM 692 C C . ALA A 1 91 ? -14.941 -1.782 4.613 1.00 89.25 91 ALA A C 1
ATOM 694 O O . ALA A 1 91 ? -13.744 -1.569 4.431 1.00 89.25 91 ALA A O 1
ATOM 695 N N . ASP A 1 92 ? -15.895 -1.093 3.987 1.00 84.62 92 ASP A N 1
ATOM 696 C CA . ASP A 1 92 ? -15.662 0.052 3.112 1.00 84.62 92 ASP A CA 1
ATOM 697 C C . ASP A 1 92 ? -15.735 1.356 3.943 1.00 84.62 92 ASP A C 1
ATOM 699 O O . ASP A 1 92 ? -16.804 1.699 4.470 1.00 84.62 92 ASP A O 1
ATOM 703 N N . PRO A 1 93 ? -14.631 2.113 4.099 1.00 78.88 93 PRO A N 1
ATOM 704 C CA . PRO A 1 93 ? -14.644 3.366 4.843 1.00 78.88 93 PRO A CA 1
ATOM 705 C C . PRO A 1 93 ? -15.321 4.486 4.042 1.00 78.88 93 PRO A C 1
ATOM 707 O O . PRO A 1 93 ? -14.842 4.914 2.993 1.00 78.88 93 PRO A O 1
ATOM 710 N N . ALA A 1 94 ? -16.411 5.032 4.571 1.00 65.75 94 ALA A N 1
ATOM 711 C CA . ALA A 1 94 ? -16.937 6.325 4.158 1.00 65.75 94 ALA A CA 1
ATOM 712 C C . ALA A 1 94 ? -16.176 7.451 4.882 1.00 65.75 94 ALA A C 1
ATOM 714 O O . ALA A 1 94 ? -15.695 7.268 5.997 1.00 65.75 94 ALA A O 1
ATOM 715 N N . GLY A 1 95 ? -16.066 8.632 4.269 1.00 53.81 95 GLY A N 1
ATOM 716 C CA . GLY A 1 95 ? -15.472 9.823 4.896 1.00 53.81 95 GLY A CA 1
ATOM 717 C C . GLY A 1 95 ? -13.993 10.101 4.552 1.00 53.81 95 GLY A C 1
ATOM 718 O O . GLY A 1 95 ? -13.381 9.403 3.744 1.00 53.81 95 GLY A O 1
ATOM 719 N N . PRO A 1 96 ? -13.396 11.161 5.129 1.00 38.28 96 PRO A N 1
ATOM 720 C CA . PRO A 1 96 ? -12.236 11.907 4.678 1.00 38.28 96 PRO A CA 1
ATOM 721 C C . PRO A 1 96 ? -10.907 11.161 4.761 1.00 38.28 96 PRO A C 1
ATOM 723 O O . PRO A 1 96 ? -9.905 11.774 4.452 1.00 38.28 96 PRO A O 1
ATOM 726 N N . ALA A 1 97 ? -10.857 9.865 5.072 1.00 42.91 97 ALA A N 1
ATOM 727 C CA . ALA A 1 97 ? -9.711 9.066 4.633 1.00 42.91 97 ALA A CA 1
ATOM 728 C C . ALA A 1 97 ? -9.674 9.056 3.094 1.00 42.91 97 ALA A C 1
ATOM 730 O O . ALA A 1 97 ? -8.678 9.425 2.493 1.00 42.91 97 ALA A O 1
ATOM 731 N N . SER A 1 98 ? -10.822 8.831 2.446 1.00 44.28 98 SER A N 1
ATOM 732 C CA . SER A 1 98 ? -10.989 8.980 0.996 1.00 44.28 98 SER A CA 1
ATOM 733 C C . SER A 1 98 ? -10.765 10.420 0.515 1.00 44.28 98 SER A C 1
ATOM 735 O O . SER A 1 98 ? -10.215 10.632 -0.562 1.00 44.28 98 SER A O 1
ATOM 737 N N . ALA A 1 99 ? -11.189 11.436 1.279 1.00 41.03 99 ALA A N 1
ATOM 738 C CA . ALA A 1 99 ? -10.962 12.837 0.906 1.00 41.03 99 ALA A CA 1
ATOM 739 C C . ALA A 1 99 ? -9.502 13.268 1.114 1.00 41.03 99 ALA A C 1
ATOM 741 O O . ALA A 1 99 ? -8.955 13.864 0.205 1.00 41.03 99 ALA A O 1
ATOM 742 N N . ALA A 1 100 ? -8.857 12.904 2.224 1.00 38.22 100 ALA A N 1
ATOM 743 C CA . ALA A 1 100 ? -7.454 13.190 2.531 1.00 38.22 100 ALA A CA 1
ATOM 744 C C . ALA A 1 100 ? -6.487 12.432 1.609 1.00 38.22 100 ALA A C 1
ATOM 746 O O . ALA A 1 100 ? -5.499 13.017 1.177 1.00 38.22 100 ALA A O 1
ATOM 747 N N . ILE A 1 101 ? -6.804 11.187 1.228 1.00 41.97 101 ILE A N 1
ATOM 748 C CA . ILE A 1 101 ? -6.094 10.428 0.181 1.00 41.97 101 ILE A CA 1
ATOM 749 C C . ILE A 1 101 ? -6.281 11.098 -1.192 1.00 41.97 101 ILE A C 1
ATOM 751 O O . ILE A 1 101 ? -5.338 11.240 -1.973 1.00 41.97 101 ILE A O 1
ATOM 755 N N . ARG A 1 102 ? -7.496 11.576 -1.495 1.00 43.97 102 ARG A N 1
ATOM 756 C CA . ARG A 1 102 ? -7.809 12.312 -2.733 1.00 43.97 102 ARG A CA 1
ATOM 757 C C . ARG A 1 102 ? -7.186 13.711 -2.778 1.00 43.97 102 ARG A C 1
ATOM 759 O O . ARG A 1 102 ? -6.900 14.188 -3.874 1.00 43.97 102 ARG A O 1
ATOM 766 N N . THR A 1 103 ? -6.959 14.352 -1.632 1.00 38.34 103 THR A N 1
ATOM 767 C CA . THR A 1 103 ? -6.325 15.676 -1.516 1.00 38.34 103 THR A CA 1
ATOM 768 C C . THR A 1 103 ? -4.826 15.616 -1.203 1.00 38.34 103 THR A C 1
ATOM 770 O O . THR A 1 103 ? -4.184 16.661 -1.226 1.00 38.34 103 THR A O 1
ATOM 773 N N . GLY A 1 104 ? -4.253 14.429 -0.961 1.00 37.97 104 GLY A N 1
ATOM 774 C CA . GLY A 1 104 ? -2.817 14.225 -0.728 1.00 37.97 104 GLY A CA 1
ATOM 775 C C . GLY A 1 104 ? -2.313 14.626 0.664 1.00 37.97 104 GLY A C 1
ATOM 776 O O . GLY A 1 104 ? -1.135 14.928 0.804 1.00 37.97 104 GLY A O 1
ATOM 777 N N . LEU A 1 105 ? -3.192 14.673 1.673 1.00 38.44 105 LEU A N 1
ATOM 778 C CA . LEU A 1 105 ? -2.848 15.012 3.064 1.00 38.44 105 LEU A CA 1
ATOM 779 C C . LEU A 1 105 ? -2.437 13.780 3.895 1.00 38.44 105 LEU A C 1
ATOM 781 O O . LEU A 1 105 ? -1.712 13.914 4.875 1.00 38.44 105 LEU A O 1
ATOM 785 N N . ILE A 1 106 ? -2.910 12.593 3.507 1.00 36.19 106 ILE A N 1
ATOM 786 C CA . ILE A 1 106 ? -2.495 11.293 4.049 1.00 36.19 106 ILE A CA 1
ATOM 787 C C . ILE A 1 106 ? -2.119 10.424 2.850 1.00 36.19 106 ILE A C 1
ATOM 789 O O . ILE A 1 106 ? -2.881 10.371 1.879 1.00 36.19 106 ILE A O 1
ATOM 793 N N . ASP A 1 107 ? -0.957 9.775 2.910 1.00 39.16 107 ASP A N 1
ATOM 794 C CA . ASP A 1 107 ? -0.509 8.876 1.851 1.00 39.16 107 ASP A CA 1
ATOM 795 C C . ASP A 1 107 ? -1.477 7.700 1.685 1.00 39.16 107 ASP A C 1
ATOM 797 O O . ASP A 1 107 ? -1.944 7.087 2.644 1.00 39.16 107 ASP A O 1
ATOM 801 N N . ASP A 1 108 ? -1.800 7.410 0.430 1.00 43.03 108 ASP A N 1
ATOM 802 C CA . ASP A 1 108 ? -2.592 6.252 0.040 1.00 43.03 108 ASP A CA 1
ATOM 803 C C . ASP A 1 108 ? -1.783 4.977 0.352 1.00 43.03 108 ASP A C 1
ATOM 805 O O . ASP A 1 108 ? -0.713 4.803 -0.243 1.00 43.03 108 ASP A O 1
ATOM 809 N N . PRO A 1 109 ? -2.239 4.075 1.244 1.00 42.97 109 PRO A N 1
ATOM 810 C CA . PRO A 1 109 ? -1.503 2.850 1.555 1.00 42.97 109 PRO A CA 1
ATOM 811 C C . PRO A 1 109 ? -1.368 1.943 0.325 1.00 42.97 109 PRO A C 1
ATOM 813 O O . PRO A 1 109 ? -0.372 1.244 0.194 1.00 42.97 109 PRO A O 1
ATOM 816 N N . THR A 1 110 ? -2.271 2.058 -0.659 1.00 47.06 110 THR A N 1
ATOM 817 C CA . THR A 1 110 ? -2.136 1.378 -1.957 1.00 47.06 110 THR A CA 1
ATOM 818 C C . THR A 1 110 ? -1.116 2.048 -2.889 1.00 47.06 110 THR A C 1
ATOM 820 O O . THR A 1 110 ? -0.807 1.522 -3.955 1.00 47.06 110 THR A O 1
ATOM 823 N N . ARG A 1 111 ? -0.546 3.207 -2.540 1.00 52.91 111 ARG A N 1
ATOM 824 C CA . ARG A 1 111 ? 0.583 3.826 -3.265 1.00 52.91 111 ARG A CA 1
ATOM 825 C C . ARG A 1 111 ? 1.908 3.660 -2.544 1.00 52.91 111 ARG A C 1
ATOM 827 O O . ARG A 1 111 ? 2.924 3.619 -3.234 1.00 52.91 111 ARG A O 1
ATOM 834 N N . ALA A 1 112 ? 1.892 3.558 -1.215 1.00 55.09 112 ALA A N 1
ATOM 835 C CA . ALA A 1 112 ? 3.088 3.389 -0.397 1.00 55.09 112 ALA A CA 1
ATOM 836 C C . ALA A 1 112 ? 3.923 2.183 -0.853 1.00 55.09 112 ALA A C 1
ATOM 838 O O . ALA A 1 112 ? 5.142 2.297 -0.952 1.00 55.09 112 ALA A O 1
ATOM 839 N N . ASP A 1 113 ? 3.276 1.084 -1.257 1.00 65.81 113 ASP A N 1
ATOM 840 C CA . ASP A 1 113 ? 4.016 -0.093 -1.715 1.00 65.81 113 ASP A CA 1
ATOM 841 C C . ASP A 1 113 ? 4.740 0.136 -3.043 1.00 65.81 113 ASP A C 1
ATOM 843 O O . ASP A 1 113 ? 5.742 -0.513 -3.301 1.00 65.81 113 ASP A O 1
ATOM 847 N N . LEU A 1 114 ? 4.285 1.019 -3.933 1.00 84.19 114 LEU A N 1
ATOM 848 C CA . LEU A 1 114 ? 4.964 1.154 -5.227 1.00 84.19 114 LEU A CA 1
ATOM 849 C C . LEU A 1 114 ? 6.234 2.012 -5.124 1.00 84.19 114 LEU A C 1
ATOM 851 O O . LEU A 1 114 ? 7.105 1.914 -5.984 1.00 84.19 114 LEU A O 1
ATOM 855 N N . LEU A 1 115 ? 6.345 2.841 -4.083 1.00 89.81 115 LEU A N 1
ATOM 856 C CA . LEU A 1 115 ? 7.451 3.776 -3.906 1.00 89.81 115 LEU A CA 1
ATOM 857 C C . LEU A 1 115 ? 8.778 3.063 -3.621 1.00 89.81 115 LEU A C 1
ATOM 859 O O . LEU A 1 115 ? 8.827 2.047 -2.927 1.00 89.81 115 LEU A O 1
ATOM 863 N N . GLY A 1 116 ? 9.856 3.655 -4.134 1.00 91.69 116 GLY A N 1
ATOM 864 C CA . GLY A 1 116 ? 11.223 3.208 -3.908 1.00 91.69 116 GLY A CA 1
ATOM 865 C C . GLY A 1 116 ? 11.954 2.794 -5.183 1.00 91.69 116 GLY A C 1
ATOM 866 O O . GLY A 1 116 ? 11.612 3.221 -6.294 1.00 91.69 116 GLY A O 1
ATOM 867 N N . SER A 1 117 ? 13.016 2.013 -5.000 1.00 94.69 117 SER A N 1
ATOM 868 C CA . SER A 1 117 ? 13.864 1.490 -6.065 1.00 94.69 117 SER A CA 1
ATOM 869 C C . SER A 1 117 ? 13.604 0.003 -6.286 1.00 94.69 117 SER A C 1
ATOM 871 O O . SER A 1 117 ? 13.326 -0.766 -5.364 1.00 94.69 117 SER A O 1
ATOM 873 N N . TRP A 1 118 ? 13.707 -0.384 -7.547 1.00 95.88 118 TRP A N 1
ATOM 874 C CA . TRP A 1 118 ? 13.405 -1.707 -8.057 1.00 95.88 118 TRP A CA 1
ATOM 875 C C . TRP A 1 118 ? 14.519 -2.124 -9.007 1.00 95.88 118 TRP A C 1
ATOM 877 O O . TRP A 1 118 ? 15.036 -1.283 -9.752 1.00 95.88 118 TRP A O 1
ATOM 887 N N . ALA A 1 119 ? 14.901 -3.394 -8.990 1.00 94.62 119 ALA A N 1
ATOM 888 C CA . ALA A 1 119 ? 16.023 -3.870 -9.779 1.00 94.62 119 ALA A CA 1
ATOM 889 C C . ALA A 1 119 ? 15.871 -5.323 -10.234 1.00 94.62 119 ALA A C 1
ATOM 891 O O . ALA A 1 119 ? 15.241 -6.140 -9.567 1.00 94.62 119 ALA A O 1
ATOM 892 N N . LEU A 1 120 ? 16.518 -5.622 -11.355 1.00 94.00 120 LEU A N 1
ATOM 893 C CA . LEU A 1 120 ? 16.953 -6.957 -11.748 1.00 94.00 120 LEU A CA 1
ATOM 894 C C . LEU A 1 120 ? 18.351 -6.786 -12.349 1.00 94.00 120 LEU A C 1
ATOM 896 O O . LEU A 1 120 ? 18.502 -6.061 -13.324 1.00 94.00 120 LEU A O 1
ATOM 900 N N . ASP A 1 121 ? 19.381 -7.363 -11.732 1.00 90.69 121 ASP A N 1
ATOM 901 C CA . ASP A 1 121 ? 20.786 -7.212 -12.144 1.00 90.69 121 ASP A CA 1
ATOM 902 C C . ASP A 1 121 ? 21.235 -5.751 -12.356 1.00 90.69 121 ASP A C 1
ATOM 904 O O . ASP A 1 121 ? 21.484 -5.032 -11.381 1.00 90.69 121 ASP A O 1
ATOM 908 N N . THR A 1 122 ? 21.346 -5.289 -13.604 1.00 90.19 122 THR A N 1
ATOM 909 C CA . THR A 1 122 ? 21.700 -3.912 -14.007 1.00 90.19 122 THR A CA 1
ATOM 910 C C . THR A 1 122 ? 20.485 -3.046 -14.337 1.00 90.19 122 THR A C 1
ATOM 912 O O . THR A 1 122 ? 20.589 -1.818 -14.330 1.00 90.19 122 THR A O 1
ATOM 915 N N . ASP A 1 123 ? 19.319 -3.657 -14.525 1.00 94.56 123 ASP A N 1
ATOM 916 C CA . ASP A 1 123 ? 18.075 -2.973 -14.849 1.00 94.56 123 ASP A CA 1
ATOM 917 C C . ASP A 1 123 ? 17.496 -2.310 -13.604 1.00 94.56 123 ASP A C 1
ATOM 919 O O . ASP A 1 123 ? 17.551 -2.843 -12.490 1.00 94.56 123 ASP A O 1
ATOM 923 N N . ARG A 1 124 ? 16.965 -1.101 -13.763 1.00 95.75 124 ARG A N 1
ATOM 924 C CA . ARG A 1 124 ? 16.473 -0.283 -12.651 1.00 95.75 124 ARG A CA 1
ATOM 925 C C . ARG A 1 124 ? 15.121 0.305 -12.987 1.00 95.75 124 ARG A C 1
ATOM 927 O O . ARG A 1 124 ? 14.940 0.906 -14.042 1.00 95.75 124 ARG A O 1
ATOM 934 N N . VAL A 1 125 ? 14.202 0.243 -12.034 1.00 96.94 125 VAL A N 1
ATOM 935 C CA . VAL A 1 125 ? 12.999 1.072 -12.034 1.00 96.94 125 VAL A CA 1
ATOM 936 C C . VAL A 1 125 ? 12.983 1.886 -10.749 1.00 96.94 125 VAL A C 1
ATOM 938 O O . VAL A 1 125 ? 13.274 1.393 -9.665 1.00 96.94 125 VAL A O 1
ATOM 941 N N . CYS A 1 126 ? 12.665 3.165 -10.862 1.00 96.00 126 CYS A N 1
ATOM 942 C CA . CYS A 1 126 ? 12.428 4.025 -9.712 1.00 96.00 126 CYS A CA 1
ATOM 943 C C . CYS A 1 126 ? 10.981 4.493 -9.753 1.00 96.00 126 CYS A C 1
ATOM 945 O O . CYS A 1 126 ? 10.454 4.788 -10.827 1.00 96.00 126 CYS A O 1
ATOM 947 N N . VAL A 1 127 ? 10.339 4.571 -8.592 1.00 94.69 127 VAL A N 1
ATOM 948 C CA . VAL A 1 127 ? 8.998 5.137 -8.456 1.00 94.69 127 VAL A CA 1
ATOM 949 C C . VAL A 1 127 ? 8.993 6.054 -7.248 1.00 94.69 127 VAL A C 1
ATOM 951 O O . VAL A 1 127 ? 9.284 5.644 -6.127 1.00 94.69 127 VAL A O 1
ATOM 954 N N . VAL A 1 128 ? 8.676 7.320 -7.477 1.00 92.81 128 VAL A N 1
ATOM 955 C CA . VAL A 1 128 ? 8.773 8.366 -6.457 1.00 92.81 128 VAL A CA 1
ATOM 956 C C . VAL A 1 128 ? 7.527 9.255 -6.483 1.00 92.81 128 VAL A C 1
ATOM 958 O O . VAL A 1 128 ? 6.850 9.351 -7.518 1.00 92.81 128 VAL A O 1
ATOM 961 N N . PRO A 1 129 ? 7.191 9.933 -5.372 1.00 88.56 129 PRO A N 1
ATOM 962 C CA . PRO A 1 129 ? 6.044 10.831 -5.335 1.00 88.56 129 PRO A CA 1
ATOM 963 C C . PRO A 1 129 ? 6.147 11.944 -6.387 1.00 88.56 129 PRO A C 1
ATOM 965 O O . PRO A 1 129 ? 7.222 12.487 -6.664 1.00 88.56 129 PRO A O 1
ATOM 968 N N . GLY A 1 130 ? 5.016 12.292 -6.996 1.00 83.88 130 GLY A N 1
ATOM 969 C CA . GLY A 1 130 ? 4.878 13.388 -7.953 1.00 83.88 130 GLY A CA 1
ATOM 970 C C . GLY A 1 130 ? 3.770 14.367 -7.562 1.00 83.88 130 GLY A C 1
ATOM 971 O O . GLY A 1 130 ? 3.060 14.194 -6.572 1.00 83.88 130 GLY A O 1
ATOM 972 N N . ALA A 1 131 ? 3.600 15.422 -8.360 1.00 76.88 131 ALA A N 1
ATOM 973 C CA . ALA A 1 131 ? 2.599 16.453 -8.095 1.00 76.88 131 ALA A CA 1
ATOM 974 C C . ALA A 1 131 ? 1.156 15.940 -8.275 1.00 76.88 131 ALA A C 1
ATOM 976 O O . ALA A 1 131 ? 0.872 15.108 -9.144 1.00 76.88 131 ALA A O 1
ATOM 977 N N . LYS A 1 132 ? 0.218 16.501 -7.494 1.00 70.69 132 LYS A N 1
ATOM 978 C CA . LYS A 1 132 ? -1.236 16.250 -7.597 1.00 70.69 132 LYS A CA 1
ATOM 979 C C . LYS A 1 132 ? -1.603 14.753 -7.568 1.00 70.69 132 LYS A C 1
ATOM 981 O O . LYS A 1 132 ? -2.465 14.306 -8.327 1.00 70.69 132 LYS A O 1
ATOM 986 N N . GLY A 1 133 ? -0.916 13.972 -6.731 1.00 66.75 133 GLY A N 1
ATOM 987 C CA . GLY A 1 133 ? -1.192 12.544 -6.531 1.00 66.75 133 GLY A CA 1
ATOM 988 C C . GLY A 1 133 ? -0.806 11.631 -7.702 1.00 66.75 133 GLY A C 1
ATOM 989 O O . GLY A 1 133 ? -1.301 10.508 -7.777 1.00 66.75 133 GLY A O 1
ATOM 990 N N . ARG A 1 134 ? 0.035 12.095 -8.639 1.00 78.56 134 ARG A N 1
ATOM 991 C CA . ARG A 1 134 ? 0.678 11.233 -9.648 1.00 78.56 134 ARG A CA 1
ATOM 992 C C . ARG A 1 134 ? 1.982 10.662 -9.099 1.00 78.56 134 ARG A C 1
ATOM 994 O O . ARG A 1 134 ? 2.626 11.302 -8.277 1.00 78.56 134 ARG A O 1
ATOM 1001 N N . LEU A 1 135 ? 2.399 9.509 -9.610 1.00 89.38 135 LEU A N 1
ATOM 1002 C CA . LEU A 1 135 ? 3.736 8.970 -9.366 1.00 89.38 135 LEU A CA 1
ATOM 1003 C C . LEU A 1 135 ? 4.653 9.385 -10.514 1.00 89.38 135 LEU A C 1
ATOM 1005 O O . LEU A 1 135 ? 4.226 9.379 -11.672 1.00 89.38 135 LEU A O 1
ATOM 1009 N N . ARG A 1 136 ? 5.893 9.752 -10.204 1.00 93.31 136 ARG A N 1
ATOM 1010 C CA . ARG A 1 136 ? 6.966 9.844 -11.199 1.00 93.31 136 ARG A CA 1
ATOM 1011 C C . ARG A 1 136 ? 7.675 8.504 -11.228 1.00 93.31 136 ARG A C 1
ATOM 1013 O O . ARG A 1 136 ? 7.835 7.877 -10.183 1.00 93.31 136 ARG A O 1
ATOM 1020 N N . LEU A 1 137 ? 8.103 8.086 -12.406 1.00 95.12 137 LEU A N 1
ATOM 1021 C CA . LEU A 1 137 ? 8.908 6.887 -12.529 1.00 95.12 137 LEU A CA 1
ATOM 1022 C C . LEU A 1 137 ? 9.999 7.045 -13.573 1.00 95.12 137 LEU A C 1
ATOM 1024 O O . LEU A 1 137 ? 9.929 7.923 -14.437 1.00 95.12 137 LEU A O 1
ATOM 1028 N N . GLY A 1 138 ? 10.962 6.146 -13.507 1.00 96.44 138 GLY A N 1
ATOM 1029 C CA . GLY A 1 138 ? 11.926 5.932 -14.564 1.00 96.44 138 GLY A CA 1
ATOM 1030 C C . GLY A 1 138 ? 12.240 4.457 -14.695 1.00 96.44 138 GLY A C 1
ATOM 1031 O O . GLY A 1 138 ? 12.168 3.727 -13.710 1.00 96.44 138 GLY A O 1
ATOM 1032 N N . ALA A 1 139 ? 12.552 4.037 -15.913 1.00 96.94 139 ALA A N 1
ATOM 1033 C CA . ALA A 1 139 ? 12.963 2.683 -16.240 1.00 96.94 139 ALA A CA 1
ATOM 1034 C C . ALA A 1 139 ? 14.274 2.733 -17.023 1.00 96.94 139 ALA A C 1
ATOM 1036 O O . ALA A 1 139 ? 14.426 3.533 -17.951 1.00 96.94 139 ALA A O 1
ATOM 1037 N N . LEU A 1 140 ? 15.210 1.893 -16.609 1.00 96.19 140 LEU A N 1
ATOM 1038 C CA . LEU A 1 140 ? 16.499 1.666 -17.229 1.00 96.19 140 LEU A CA 1
ATOM 1039 C C . LEU A 1 140 ? 16.629 0.167 -17.471 1.00 96.19 140 LEU A C 1
ATOM 1041 O O . LEU A 1 140 ? 16.509 -0.610 -16.527 1.00 96.19 140 LEU A O 1
ATOM 1045 N N . VAL A 1 141 ? 16.901 -0.200 -18.715 1.00 95.12 141 VAL A N 1
ATOM 1046 C CA . VAL A 1 141 ? 17.318 -1.548 -19.098 1.00 95.12 141 VAL A CA 1
ATOM 1047 C C . VAL A 1 141 ? 18.681 -1.429 -19.756 1.00 95.12 141 VAL A C 1
ATOM 1049 O O . VAL A 1 141 ? 18.840 -0.603 -20.657 1.00 95.12 141 VAL A O 1
ATOM 1052 N N . ASP A 1 142 ? 19.655 -2.207 -19.303 1.00 91.88 142 ASP A N 1
ATOM 1053 C CA . ASP A 1 142 ? 21.028 -2.162 -19.809 1.00 91.88 142 ASP A CA 1
ATOM 1054 C C . ASP A 1 142 ? 21.452 -3.540 -20.316 1.00 91.88 142 ASP A C 1
ATOM 1056 O O . ASP A 1 142 ? 21.656 -4.467 -19.536 1.00 91.88 142 ASP A O 1
ATOM 1060 N N . TYR A 1 143 ? 21.583 -3.673 -21.638 1.00 88.69 143 TYR A N 1
ATOM 1061 C CA . TYR A 1 143 ? 22.063 -4.897 -22.289 1.00 88.69 143 TYR A CA 1
ATOM 1062 C C . TYR A 1 143 ? 23.586 -4.869 -22.507 1.00 88.69 143 TYR A C 1
ATOM 1064 O O . TYR A 1 143 ? 24.144 -5.812 -23.069 1.00 88.69 143 TYR A O 1
ATOM 1072 N N . GLY A 1 144 ? 24.268 -3.804 -22.075 1.00 85.56 144 GLY A N 1
ATOM 1073 C CA . GLY A 1 144 ? 25.685 -3.582 -22.325 1.00 85.56 144 GLY A CA 1
ATOM 1074 C C . GLY A 1 144 ? 25.976 -3.016 -23.719 1.00 85.56 144 GLY A C 1
ATOM 1075 O O . GLY A 1 144 ? 25.106 -2.886 -24.580 1.00 85.56 144 GLY A O 1
ATOM 1076 N N . GLU A 1 145 ? 27.236 -2.624 -23.935 1.00 84.62 145 GLU A N 1
ATOM 1077 C CA . GLU A 1 145 ? 27.750 -2.133 -25.230 1.00 84.62 145 GLU A CA 1
ATOM 1078 C C . GLU A 1 145 ? 26.936 -0.976 -25.857 1.00 84.62 145 GLU A C 1
ATOM 1080 O O . GLU A 1 145 ? 26.882 -0.809 -27.075 1.00 84.62 145 GLU A O 1
ATOM 1085 N N . GLY A 1 146 ? 26.291 -0.152 -25.023 1.00 81.44 146 GLY A N 1
ATOM 1086 C CA . GLY A 1 146 ? 25.465 0.978 -25.467 1.00 81.44 146 GLY A CA 1
ATOM 1087 C C . GLY A 1 146 ? 24.067 0.597 -25.974 1.00 81.44 146 GLY A C 1
ATOM 1088 O O . GLY A 1 146 ? 23.350 1.467 -26.480 1.00 81.44 146 GLY A O 1
ATOM 1089 N N . GLN A 1 147 ? 23.664 -0.670 -25.836 1.00 90.81 147 GLN A N 1
ATOM 1090 C CA . GLN A 1 147 ? 22.296 -1.125 -26.073 1.00 90.81 147 GLN A CA 1
ATOM 1091 C C . GLN A 1 147 ? 21.509 -1.087 -24.769 1.00 90.81 147 GLN A C 1
ATOM 1093 O O . GLN A 1 147 ? 21.865 -1.734 -23.789 1.00 90.81 147 GLN A O 1
ATOM 1098 N N . GLY A 1 148 ? 20.422 -0.329 -24.754 1.00 93.81 148 GLY A N 1
ATOM 1099 C CA . GLY A 1 148 ? 19.588 -0.222 -23.570 1.00 93.81 148 GLY A CA 1
ATOM 1100 C C . GLY A 1 148 ? 18.371 0.650 -23.800 1.00 93.81 148 GLY A C 1
ATOM 1101 O O . GLY A 1 148 ? 18.203 1.254 -24.859 1.00 93.81 148 GLY A O 1
ATOM 1102 N N . CYS A 1 149 ? 17.526 0.727 -22.787 1.00 95.12 149 CYS A N 1
ATOM 1103 C CA . CYS A 1 149 ? 16.372 1.608 -22.752 1.00 95.12 149 CYS A CA 1
ATOM 1104 C C . CYS A 1 149 ? 16.508 2.542 -21.561 1.00 95.12 149 CYS A C 1
ATOM 1106 O O . CYS A 1 149 ? 16.839 2.096 -20.468 1.00 95.12 149 CYS A O 1
ATOM 1108 N N . ALA A 1 150 ? 16.219 3.826 -21.741 1.00 94.00 150 ALA A N 1
ATOM 1109 C CA . ALA A 1 150 ? 16.172 4.768 -20.632 1.00 94.00 150 ALA A CA 1
ATOM 1110 C C . ALA A 1 150 ? 14.997 5.717 -20.826 1.00 94.00 150 ALA A C 1
ATOM 1112 O O . ALA A 1 150 ? 14.946 6.477 -21.793 1.00 94.00 150 ALA A O 1
ATOM 1113 N N . ALA A 1 151 ? 14.055 5.689 -19.891 1.00 93.94 151 ALA A N 1
ATOM 1114 C CA . ALA A 1 151 ? 12.849 6.490 -19.981 1.00 93.94 151 ALA A CA 1
ATOM 1115 C C . ALA A 1 151 ? 12.427 7.026 -18.619 1.00 93.94 151 ALA A C 1
ATOM 1117 O O . ALA A 1 151 ? 12.552 6.353 -17.599 1.00 93.94 151 ALA A O 1
ATOM 1118 N N . SER A 1 152 ? 11.862 8.229 -18.624 1.00 95.25 152 SER A N 1
ATOM 1119 C CA . SER A 1 152 ? 11.257 8.858 -17.453 1.00 95.25 152 SER A CA 1
ATOM 1120 C C . SER A 1 152 ? 9.823 9.254 -17.772 1.00 95.25 152 SER A C 1
ATOM 1122 O O . SER A 1 152 ? 9.496 9.616 -18.905 1.00 95.25 152 SER A O 1
ATOM 1124 N N . GLY A 1 153 ? 8.945 9.160 -16.783 1.00 94.25 153 GLY A N 1
ATOM 1125 C CA . GLY A 1 153 ? 7.517 9.249 -17.023 1.00 94.25 153 GLY A CA 1
ATOM 1126 C C . GLY A 1 153 ? 6.683 9.347 -15.758 1.00 94.25 153 GLY A C 1
ATOM 1127 O O . GLY A 1 153 ? 7.159 9.715 -14.682 1.00 94.25 153 GLY A O 1
ATOM 1128 N N . THR A 1 154 ? 5.402 9.024 -15.905 1.00 93.94 154 THR A N 1
ATOM 1129 C CA . THR A 1 154 ? 4.445 9.033 -14.795 1.00 93.94 154 THR A CA 1
ATOM 1130 C C . THR A 1 154 ? 3.666 7.736 -14.714 1.00 93.94 154 THR A C 1
ATOM 1132 O O . THR A 1 154 ? 3.419 7.096 -15.737 1.00 93.94 154 THR A O 1
ATOM 1135 N N . ALA A 1 155 ? 3.260 7.379 -13.498 1.00 91.75 155 ALA A N 1
ATOM 1136 C CA . ALA A 1 155 ? 2.450 6.206 -13.224 1.00 91.75 155 ALA A CA 1
ATOM 1137 C C . ALA A 1 155 ? 1.194 6.555 -12.440 1.00 91.75 155 ALA A C 1
ATOM 1139 O O . ALA A 1 155 ? 1.136 7.523 -11.669 1.00 91.75 155 ALA A O 1
ATOM 1140 N N . ARG A 1 156 ? 0.190 5.702 -12.627 1.00 88.25 156 ARG A N 1
ATOM 1141 C CA . ARG A 1 156 ? -0.993 5.611 -11.777 1.00 88.25 156 ARG A CA 1
ATOM 1142 C C . ARG A 1 156 ? -1.251 4.144 -11.462 1.00 88.25 156 ARG A C 1
ATOM 1144 O O . ARG A 1 156 ? -1.359 3.340 -12.382 1.00 88.25 156 ARG A O 1
ATOM 1151 N N . ARG A 1 157 ? -1.363 3.819 -10.176 1.00 83.81 157 ARG A N 1
ATOM 1152 C CA . ARG A 1 157 ? -1.728 2.481 -9.702 1.00 83.81 157 ARG A CA 1
ATOM 1153 C C . ARG A 1 157 ? -3.231 2.408 -9.432 1.00 83.81 157 ARG A C 1
ATOM 1155 O O . ARG A 1 157 ? -3.813 3.370 -8.929 1.00 83.81 157 ARG A O 1
ATOM 1162 N N . SER A 1 158 ? -3.836 1.276 -9.774 1.00 79.94 158 SER A N 1
ATOM 1163 C CA . SER A 1 158 ? -5.196 0.889 -9.402 1.00 79.94 158 SER A CA 1
ATOM 1164 C C . SER A 1 158 ? -5.194 -0.614 -9.116 1.00 79.94 158 SER A C 1
ATOM 1166 O O . SER A 1 158 ? -5.122 -1.418 -10.039 1.00 79.94 158 SER A O 1
ATOM 1168 N N . GLY A 1 159 ? -5.205 -0.991 -7.834 1.00 77.75 159 GLY A N 1
ATOM 1169 C CA . GLY A 1 159 ? -5.069 -2.392 -7.425 1.00 77.75 159 GLY A CA 1
ATOM 1170 C C . GLY A 1 159 ? -3.692 -2.969 -7.771 1.00 77.75 159 GLY A C 1
ATOM 1171 O O . GLY A 1 159 ? -2.666 -2.403 -7.395 1.00 77.75 159 GLY A O 1
ATOM 1172 N N . ASP A 1 160 ? -3.669 -4.086 -8.489 1.00 82.62 160 ASP A N 1
ATOM 1173 C CA . ASP A 1 160 ? -2.474 -4.753 -9.022 1.00 82.62 160 ASP A CA 1
ATOM 1174 C C . ASP A 1 160 ? -2.003 -4.168 -10.365 1.00 82.62 160 ASP A C 1
ATOM 1176 O O . ASP A 1 160 ? -0.955 -4.548 -10.875 1.00 82.62 160 ASP A O 1
ATOM 1180 N N . ARG A 1 161 ? -2.742 -3.222 -10.953 1.00 88.69 161 ARG A N 1
ATOM 1181 C CA . ARG A 1 161 ? -2.408 -2.624 -12.250 1.00 88.69 161 ARG A CA 1
ATOM 1182 C C . ARG A 1 161 ? -1.701 -1.293 -12.085 1.00 88.69 161 ARG A C 1
ATOM 1184 O O . ARG A 1 161 ? -2.141 -0.415 -11.336 1.00 88.69 1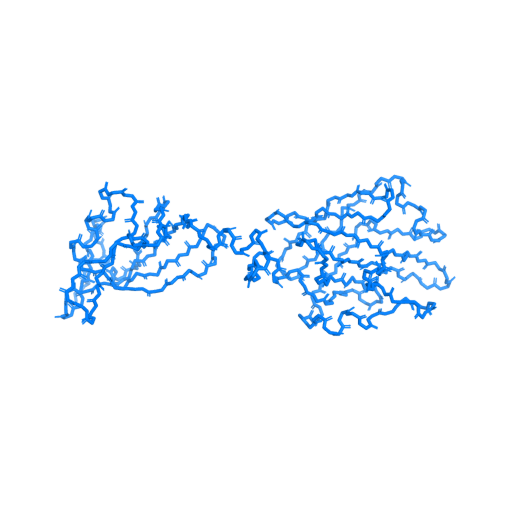61 ARG A O 1
ATOM 1191 N N . VAL A 1 162 ? -0.628 -1.107 -12.843 1.00 91.69 162 VAL A N 1
ATOM 1192 C CA . VAL A 1 162 ? 0.169 0.118 -12.885 1.00 91.69 162 VAL A CA 1
ATOM 1193 C C . VAL A 1 162 ? 0.174 0.648 -14.311 1.00 91.69 162 VAL A C 1
ATOM 1195 O O . VAL A 1 162 ? 0.908 0.181 -15.178 1.00 91.69 162 VAL A O 1
ATOM 1198 N N . GLN A 1 163 ? -0.631 1.676 -14.563 1.00 94.56 163 GLN A N 1
ATOM 1199 C CA . GLN A 1 163 ? -0.588 2.396 -15.827 1.00 94.56 163 GLN A CA 1
ATOM 1200 C C . GLN A 1 163 ? 0.687 3.237 -15.877 1.00 94.56 163 GLN A C 1
ATOM 1202 O O . GLN A 1 163 ? 0.789 4.236 -15.162 1.00 94.56 163 GLN A O 1
ATOM 1207 N N . MET A 1 164 ? 1.618 2.876 -16.758 1.00 95.31 164 MET A N 1
ATOM 1208 C CA . MET A 1 164 ? 2.860 3.608 -17.000 1.00 95.31 164 MET A CA 1
ATOM 1209 C C . MET A 1 164 ? 2.752 4.465 -18.263 1.00 95.31 164 MET A C 1
ATOM 1211 O O . MET A 1 164 ? 2.039 4.132 -19.215 1.00 95.31 164 MET A O 1
ATOM 1215 N N . THR A 1 165 ? 3.408 5.623 -18.264 1.00 96.12 165 THR A N 1
ATOM 1216 C CA . THR A 1 165 ? 3.426 6.547 -19.406 1.00 96.12 165 THR A CA 1
ATOM 1217 C C . THR A 1 165 ? 4.789 7.216 -19.526 1.00 96.12 165 THR A C 1
ATOM 1219 O O . THR A 1 165 ? 5.157 8.015 -18.664 1.00 96.12 165 THR A O 1
ATOM 1222 N N . PHE A 1 166 ? 5.487 6.926 -20.622 1.00 94.81 166 PHE A N 1
ATOM 1223 C CA . PHE A 1 166 ? 6.791 7.459 -21.011 1.00 94.81 166 PHE A CA 1
ATOM 1224 C C . PHE A 1 166 ? 6.655 8.219 -22.340 1.00 94.81 166 PHE A C 1
ATOM 1226 O O . PHE A 1 166 ? 6.826 7.658 -23.423 1.00 94.81 166 PHE A O 1
ATOM 1233 N N . GLY A 1 167 ? 6.266 9.495 -22.286 1.00 91.38 167 GLY A N 1
ATOM 1234 C CA . GLY A 1 167 ? 5.941 10.251 -23.501 1.00 91.38 167 GLY A CA 1
ATOM 1235 C C . GLY A 1 167 ? 4.773 9.613 -24.270 1.00 91.38 167 GLY A C 1
ATOM 1236 O O . GLY A 1 167 ? 3.669 9.521 -23.736 1.00 91.38 167 GLY A O 1
ATOM 1237 N N . ALA A 1 168 ? 5.019 9.173 -25.510 1.00 92.69 168 ALA A N 1
ATOM 1238 C CA . ALA A 1 168 ? 4.033 8.491 -26.361 1.00 92.69 168 ALA A CA 1
ATOM 1239 C C . ALA A 1 168 ? 3.892 6.979 -26.075 1.00 92.69 168 ALA A C 1
ATOM 1241 O O . ALA A 1 168 ? 2.941 6.346 -26.538 1.00 92.69 168 ALA A O 1
ATOM 1242 N N . CYS A 1 169 ? 4.824 6.390 -25.322 1.00 96.19 169 CYS A N 1
ATOM 1243 C CA . CYS A 1 169 ? 4.765 4.996 -24.890 1.00 96.19 169 CYS A CA 1
ATOM 1244 C C . CYS A 1 169 ? 3.856 4.868 -23.666 1.00 96.19 169 CYS A C 1
ATOM 1246 O O . CYS A 1 169 ? 4.099 5.482 -22.622 1.00 96.19 169 CYS A O 1
ATOM 1248 N N . ARG A 1 170 ? 2.791 4.073 -23.790 1.00 97.19 170 ARG A N 1
ATOM 1249 C CA . ARG A 1 170 ? 1.801 3.880 -22.729 1.00 97.19 170 ARG A CA 1
ATOM 1250 C C . ARG A 1 170 ? 1.357 2.429 -22.673 1.00 97.19 170 ARG A C 1
ATOM 1252 O O . ARG A 1 170 ? 0.847 1.907 -23.655 1.00 97.19 170 ARG A O 1
ATOM 1259 N N . PHE A 1 171 ? 1.497 1.816 -21.506 1.00 97.00 171 PHE A N 1
ATOM 1260 C CA . PHE A 1 171 ? 1.132 0.422 -21.275 1.00 97.00 171 PHE A CA 1
ATOM 1261 C C . PHE A 1 171 ? 0.780 0.190 -19.803 1.00 97.00 171 PHE A C 1
ATOM 1263 O O . PHE A 1 171 ? 1.005 1.055 -18.947 1.00 97.00 171 PHE A O 1
ATOM 1270 N N . GLU A 1 172 ? 0.182 -0.962 -19.525 1.00 96.56 172 GLU A N 1
ATOM 1271 C CA . GLU A 1 172 ? -0.163 -1.410 -18.180 1.00 96.56 172 GLU A CA 1
ATOM 1272 C C . GLU A 1 172 ? 0.839 -2.477 -17.734 1.00 96.56 172 GLU A C 1
ATOM 1274 O O . GLU A 1 172 ? 1.027 -3.480 -18.418 1.00 96.56 172 GLU A O 1
ATOM 1279 N N . ALA A 1 173 ? 1.500 -2.233 -16.606 1.00 96.12 173 ALA A N 1
ATOM 1280 C CA . ALA A 1 173 ? 2.323 -3.207 -15.904 1.00 96.12 173 ALA A CA 1
ATOM 1281 C C . ALA A 1 173 ? 1.533 -3.809 -14.733 1.00 96.12 173 ALA A C 1
ATOM 1283 O O . ALA A 1 173 ? 0.569 -3.210 -14.246 1.00 96.12 173 ALA A O 1
ATOM 1284 N N . ARG A 1 174 ? 1.965 -4.972 -14.255 1.00 92.75 174 ARG A N 1
ATOM 1285 C CA . ARG A 1 174 ? 1.433 -5.624 -13.055 1.00 92.75 174 ARG A CA 1
ATOM 1286 C C . ARG A 1 174 ? 2.312 -5.347 -11.845 1.00 92.75 174 ARG A C 1
ATOM 1288 O O . ARG A 1 174 ? 3.531 -5.261 -11.959 1.00 92.75 174 ARG A O 1
ATOM 1295 N N . PHE A 1 175 ? 1.676 -5.231 -10.691 1.00 87.56 175 PHE A N 1
ATOM 1296 C CA . PHE A 1 175 ? 2.298 -5.120 -9.386 1.00 87.56 175 PHE A CA 1
ATOM 1297 C C . PHE A 1 175 ? 1.911 -6.328 -8.538 1.00 87.56 175 PHE A C 1
ATOM 1299 O O . PHE A 1 175 ? 0.737 -6.534 -8.236 1.00 87.56 175 PHE A O 1
ATOM 1306 N N . GLU A 1 176 ? 2.916 -7.087 -8.123 1.00 84.69 176 GLU A N 1
ATOM 1307 C CA . GLU A 1 176 ? 2.769 -8.341 -7.382 1.00 84.69 176 GLU A CA 1
ATOM 1308 C C . GLU A 1 176 ? 3.430 -8.226 -6.005 1.00 84.69 176 GLU A C 1
ATOM 1310 O O . GLU A 1 176 ? 4.220 -9.069 -5.609 1.00 84.69 176 GLU A O 1
ATOM 1315 N N . GLY A 1 177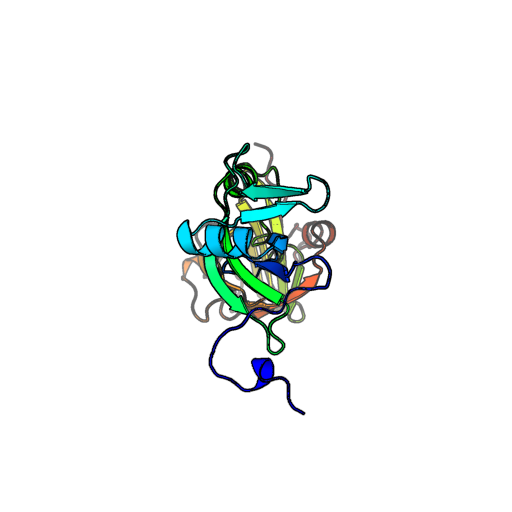 ? 3.147 -7.142 -5.275 1.00 77.81 177 GLY A N 1
ATOM 1316 C CA . GLY A 1 177 ? 3.644 -6.911 -3.911 1.00 77.81 177 GLY A CA 1
ATOM 1317 C C . GLY A 1 177 ? 5.114 -6.480 -3.845 1.00 77.81 177 GLY A C 1
ATOM 1318 O O . GLY A 1 177 ? 5.425 -5.354 -3.445 1.00 77.81 177 GLY A O 1
ATOM 1319 N N . ASP A 1 178 ? 6.026 -7.358 -4.247 1.00 83.44 178 ASP A N 1
ATOM 1320 C CA . ASP A 1 178 ? 7.477 -7.141 -4.269 1.00 83.44 178 ASP A CA 1
ATOM 1321 C C . ASP A 1 178 ? 8.074 -7.190 -5.681 1.00 83.44 178 ASP A C 1
ATOM 1323 O O . ASP A 1 178 ? 9.291 -7.063 -5.834 1.00 83.44 178 ASP A O 1
ATOM 1327 N N . ARG A 1 179 ? 7.219 -7.268 -6.710 1.00 88.69 179 ARG A N 1
ATOM 1328 C CA . ARG A 1 179 ? 7.609 -7.233 -8.124 1.00 88.69 179 ARG A CA 1
ATOM 1329 C C . ARG A 1 179 ? 6.787 -6.261 -8.957 1.00 88.69 179 ARG A C 1
ATOM 1331 O O . ARG A 1 179 ? 5.582 -6.097 -8.749 1.00 88.69 179 ARG A O 1
ATOM 1338 N N . ILE A 1 180 ? 7.440 -5.672 -9.957 1.00 94.69 180 ILE A N 1
ATOM 1339 C CA . ILE A 1 180 ? 6.791 -4.971 -11.067 1.00 94.69 180 ILE A CA 1
ATOM 1340 C C . ILE A 1 180 ? 7.078 -5.750 -12.348 1.00 94.69 180 ILE A C 1
ATOM 1342 O O . ILE A 1 180 ? 8.238 -5.960 -12.698 1.00 94.69 180 ILE A O 1
ATOM 1346 N N . VAL A 1 181 ? 6.017 -6.143 -13.051 1.00 96.06 181 VAL A N 1
ATOM 1347 C CA . VAL A 1 181 ? 6.076 -6.984 -14.251 1.00 96.06 181 VAL A CA 1
ATOM 1348 C C . VAL A 1 181 ? 5.550 -6.204 -15.449 1.00 96.06 181 VAL A C 1
ATOM 1350 O O . VAL A 1 181 ? 4.373 -5.838 -15.511 1.00 96.06 181 VAL A O 1
ATOM 1353 N N . PHE A 1 182 ? 6.426 -5.931 -16.410 1.00 97.19 182 PHE A N 1
ATOM 1354 C CA . PHE A 1 182 ? 6.081 -5.289 -17.671 1.00 97.19 182 PHE A CA 1
ATOM 1355 C C . PHE A 1 182 ? 5.478 -6.341 -18.614 1.00 97.19 182 PHE A C 1
ATOM 1357 O O . PHE A 1 182 ? 5.850 -7.516 -18.555 1.00 97.19 182 PHE A O 1
ATOM 1364 N N . PRO A 1 183 ? 4.534 -5.958 -19.488 1.00 96.50 183 PRO A N 1
ATOM 1365 C CA . PRO A 1 183 ? 3.909 -6.904 -20.403 1.00 96.50 183 PRO A CA 1
ATOM 1366 C C . PRO A 1 183 ? 4.929 -7.449 -21.411 1.00 96.50 183 PRO A C 1
ATOM 1368 O O . PRO A 1 183 ? 5.902 -6.779 -21.764 1.00 96.50 183 PRO A O 1
ATOM 1371 N N . ALA A 1 184 ? 4.684 -8.666 -21.897 1.00 94.31 184 ALA A N 1
ATOM 1372 C CA . ALA A 1 184 ? 5.532 -9.316 -22.898 1.00 94.31 184 ALA A CA 1
ATOM 1373 C C . ALA A 1 184 ? 5.538 -8.582 -24.249 1.00 94.31 184 ALA A C 1
ATOM 1375 O O . ALA A 1 184 ? 6.501 -8.683 -25.002 1.00 94.31 184 ALA A O 1
ATOM 1376 N N . GLU A 1 185 ? 4.479 -7.826 -24.536 1.00 95.06 185 GLU A N 1
ATOM 1377 C CA . GLU A 1 185 ? 4.353 -7.008 -25.735 1.00 95.06 185 GLU A CA 1
ATOM 1378 C C . GLU A 1 185 ? 4.124 -5.551 -25.342 1.00 95.06 185 GLU A C 1
ATOM 1380 O O . GLU A 1 185 ? 3.293 -5.238 -24.483 1.00 95.06 185 GLU A O 1
ATOM 1385 N N . LEU A 1 186 ? 4.863 -4.655 -25.992 1.00 95.94 186 LEU A N 1
ATOM 1386 C CA . LEU A 1 186 ? 4.728 -3.216 -25.828 1.00 95.94 186 LEU A CA 1
ATOM 1387 C C . LEU A 1 186 ? 4.306 -2.560 -27.146 1.00 95.94 186 LEU A C 1
ATOM 1389 O O . LEU A 1 186 ? 4.635 -3.062 -28.220 1.00 95.94 186 LEU A O 1
ATOM 1393 N N . PRO A 1 187 ? 3.597 -1.419 -27.091 1.00 95.62 187 PRO A N 1
ATOM 1394 C CA . PRO A 1 187 ? 3.330 -0.627 -28.283 1.00 95.62 187 PRO A CA 1
ATOM 1395 C C . PRO A 1 187 ? 4.628 -0.201 -28.975 1.00 95.62 187 PRO A C 1
ATOM 1397 O O . PRO A 1 187 ? 5.577 0.198 -28.303 1.00 95.62 187 PRO A O 1
ATOM 1400 N N . ALA A 1 188 ? 4.622 -0.135 -30.308 1.00 94.44 188 ALA A N 1
ATOM 1401 C CA . ALA A 1 188 ? 5.772 0.324 -31.100 1.00 94.44 188 ALA A CA 1
ATOM 1402 C C . ALA A 1 188 ? 6.256 1.744 -30.729 1.00 94.44 188 ALA A C 1
ATOM 1404 O O . ALA A 1 188 ? 7.405 2.109 -30.961 1.00 94.44 188 ALA A O 1
ATOM 1405 N N . SER A 1 189 ? 5.406 2.572 -30.105 1.00 95.62 189 SER A N 1
ATOM 1406 C CA . SER A 1 189 ? 5.829 3.881 -29.588 1.00 95.62 189 SER A CA 1
ATOM 1407 C C . SER A 1 189 ? 6.892 3.785 -28.481 1.00 95.62 189 SER A C 1
ATOM 1409 O O . SER A 1 189 ? 7.604 4.762 -28.237 1.00 95.62 189 SER A O 1
ATOM 1411 N N . CYS A 1 190 ? 7.034 2.624 -27.838 1.00 95.50 190 CYS A N 1
ATOM 1412 C CA . CYS A 1 190 ? 8.051 2.349 -26.828 1.00 95.50 190 CYS A CA 1
ATOM 1413 C C . CYS A 1 190 ? 9.441 2.089 -27.420 1.00 95.50 190 CYS A C 1
ATOM 1415 O O . CYS A 1 190 ? 10.424 2.340 -26.730 1.00 95.50 190 CYS A O 1
ATOM 1417 N N . ASP A 1 191 ? 9.543 1.700 -28.695 1.00 94.12 191 ASP A N 1
ATOM 1418 C CA . ASP A 1 191 ? 10.825 1.386 -29.345 1.00 94.12 191 ASP A CA 1
ATOM 1419 C C . ASP A 1 191 ? 11.751 2.609 -29.402 1.00 94.12 191 ASP A C 1
ATOM 1421 O O . ASP A 1 191 ? 12.966 2.496 -29.268 1.00 94.12 191 ASP A O 1
ATOM 1425 N N . SER A 1 192 ? 11.169 3.810 -29.502 1.00 93.94 192 SER A N 1
ATOM 1426 C CA . SER A 1 192 ? 11.901 5.086 -29.478 1.00 93.94 192 SER A CA 1
ATOM 1427 C C . SER A 1 192 ? 12.648 5.379 -28.169 1.00 93.94 192 SER A C 1
ATOM 1429 O O . SER A 1 192 ? 13.478 6.287 -28.128 1.00 93.94 192 SER A O 1
ATOM 1431 N N . LEU A 1 193 ? 12.358 4.633 -27.099 1.00 93.81 193 LEU A N 1
ATOM 1432 C CA . LEU A 1 193 ? 13.006 4.759 -25.790 1.00 93.81 193 LEU A CA 1
ATOM 1433 C C . LEU A 1 193 ? 14.277 3.908 -25.674 1.00 93.81 193 LEU A C 1
ATOM 1435 O O . LEU A 1 193 ? 14.975 3.993 -24.659 1.00 93.81 193 LEU A O 1
ATOM 1439 N N . CYS A 1 194 ? 14.546 3.076 -26.679 1.00 94.38 194 CYS A N 1
ATOM 1440 C CA . CYS A 1 194 ? 15.574 2.051 -26.666 1.00 94.38 194 CYS A CA 1
ATOM 1441 C C . CYS A 1 194 ? 16.565 2.227 -27.822 1.00 94.38 194 CYS A C 1
ATOM 1443 O O . CYS A 1 194 ? 16.252 2.793 -28.870 1.00 94.38 194 CYS A O 1
ATOM 1445 N N . THR A 1 195 ? 17.782 1.726 -27.633 1.00 92.88 195 THR A N 1
ATOM 1446 C CA . THR A 1 195 ? 18.839 1.689 -28.648 1.00 92.88 195 THR A CA 1
ATOM 1447 C C . THR A 1 195 ? 19.133 0.251 -29.071 1.00 92.88 195 THR A C 1
ATOM 1449 O O . THR A 1 195 ? 19.145 -0.679 -28.262 1.00 92.88 195 THR A O 1
ATOM 1452 N N . GLY A 1 196 ? 19.407 0.051 -30.362 1.00 90.25 196 GLY A N 1
ATOM 1453 C CA . GLY A 1 196 ? 19.739 -1.268 -30.902 1.00 90.25 196 GLY A CA 1
ATOM 1454 C C . GLY A 1 196 ? 18.557 -2.239 -30.838 1.00 90.25 196 GLY A C 1
ATOM 1455 O O . GLY A 1 196 ? 17.506 -1.965 -31.408 1.00 90.25 196 GLY A O 1
ATOM 1456 N N . ARG A 1 197 ? 18.756 -3.390 -30.184 1.00 89.12 197 ARG A N 1
ATOM 1457 C CA . ARG A 1 197 ? 17.735 -4.444 -30.015 1.00 89.12 197 ARG A CA 1
ATOM 1458 C C . ARG A 1 197 ? 17.136 -4.484 -28.605 1.00 89.12 197 ARG A C 1
ATOM 1460 O O . ARG A 1 197 ? 16.428 -5.434 -28.283 1.00 89.12 197 ARG A O 1
ATOM 1467 N N . ALA A 1 198 ? 17.462 -3.507 -27.760 1.00 93.31 198 ALA A N 1
ATOM 1468 C CA . ALA A 1 198 ? 16.944 -3.449 -26.402 1.00 93.31 198 ALA A CA 1
ATOM 1469 C C . ALA A 1 198 ? 15.428 -3.203 -26.397 1.00 93.31 198 ALA A C 1
ATOM 1471 O O . ALA A 1 198 ? 14.886 -2.564 -27.300 1.00 93.31 198 ALA A O 1
ATOM 1472 N N . SER A 1 199 ? 14.752 -3.699 -25.363 1.00 94.88 199 SER A N 1
ATOM 1473 C CA . SER A 1 199 ? 13.326 -3.473 -25.149 1.00 94.88 199 SER A CA 1
ATOM 1474 C C . SER A 1 199 ? 13.011 -3.378 -23.659 1.00 94.88 199 SER A C 1
ATOM 1476 O O . SER A 1 199 ? 13.682 -3.988 -22.831 1.00 94.88 199 SER A O 1
ATOM 1478 N N . LEU A 1 200 ? 11.960 -2.626 -23.329 1.00 94.88 200 LEU A N 1
ATOM 1479 C CA . LEU A 1 200 ? 11.349 -2.626 -21.996 1.00 94.88 200 LEU A CA 1
ATOM 1480 C C . LEU A 1 200 ? 10.362 -3.794 -21.810 1.00 94.88 200 LEU A C 1
ATOM 1482 O O . LEU A 1 200 ? 9.824 -3.976 -20.719 1.00 94.88 200 LEU A O 1
ATOM 1486 N N . ALA A 1 201 ? 10.055 -4.541 -22.874 1.00 95.31 201 ALA A N 1
ATOM 1487 C CA . ALA A 1 201 ? 9.088 -5.627 -22.828 1.00 95.31 201 ALA A CA 1
ATOM 1488 C C . ALA A 1 201 ? 9.588 -6.772 -21.938 1.00 95.31 201 ALA A C 1
ATOM 1490 O O . ALA A 1 201 ? 10.784 -7.045 -21.877 1.00 95.31 201 ALA A O 1
ATOM 1491 N N . ALA A 1 202 ? 8.657 -7.434 -21.249 1.00 94.19 202 ALA A N 1
ATOM 1492 C CA . ALA A 1 202 ? 8.920 -8.528 -20.311 1.00 94.19 202 ALA A CA 1
ATOM 1493 C C . ALA A 1 202 ? 9.885 -8.198 -19.149 1.00 94.19 202 ALA A C 1
ATOM 1495 O O . ALA A 1 202 ? 10.291 -9.103 -18.416 1.00 94.19 202 ALA A O 1
ATOM 1496 N N . LEU A 1 203 ? 10.225 -6.922 -18.931 1.00 95.56 203 LEU A N 1
ATOM 1497 C CA . LEU A 1 203 ? 11.020 -6.497 -17.783 1.00 95.56 203 LEU A CA 1
ATOM 1498 C C . LEU A 1 203 ? 10.303 -6.865 -16.478 1.00 95.56 203 LEU A C 1
ATOM 1500 O O . LEU A 1 203 ? 9.177 -6.433 -16.230 1.00 95.56 203 LEU A O 1
ATOM 1504 N N . THR A 1 204 ? 10.975 -7.631 -15.625 1.00 95.75 204 THR A N 1
ATOM 1505 C CA . THR A 1 204 ? 10.497 -7.962 -14.281 1.00 95.75 204 THR A CA 1
ATOM 1506 C C . THR A 1 204 ? 11.532 -7.503 -13.277 1.00 95.75 204 THR A C 1
ATOM 1508 O O . THR A 1 204 ? 12.662 -7.970 -13.312 1.00 95.75 204 THR A O 1
ATOM 1511 N N . VAL A 1 205 ? 11.157 -6.584 -12.394 1.00 94.69 205 VAL A N 1
ATOM 1512 C CA . VAL A 1 205 ? 12.056 -6.039 -11.369 1.00 94.69 205 VAL A CA 1
ATOM 1513 C C . VAL A 1 205 ? 11.520 -6.335 -9.981 1.00 94.69 205 VAL A C 1
ATOM 1515 O O . VAL A 1 205 ? 10.312 -6.253 -9.746 1.00 94.69 205 VAL A O 1
ATOM 1518 N N . GLU A 1 206 ? 12.425 -6.648 -9.061 1.00 91.19 206 GLU A N 1
ATOM 1519 C CA . GLU A 1 206 ? 12.117 -6.898 -7.656 1.00 91.19 206 GLU A CA 1
ATOM 1520 C C . GLU A 1 206 ? 12.413 -5.661 -6.816 1.00 91.19 206 GLU A C 1
ATOM 1522 O O . GLU A 1 206 ? 13.184 -4.778 -7.209 1.00 91.19 206 GLU A O 1
ATOM 1527 N N . ARG A 1 207 ? 11.784 -5.566 -5.648 1.00 92.69 207 ARG A N 1
ATOM 1528 C CA . ARG A 1 207 ? 12.009 -4.443 -4.744 1.00 92.69 207 ARG A CA 1
ATOM 1529 C C . ARG A 1 207 ? 13.438 -4.458 -4.210 1.00 92.69 207 ARG A C 1
ATOM 1531 O O . ARG A 1 207 ? 13.837 -5.388 -3.519 1.00 92.69 207 ARG A O 1
ATOM 1538 N N . LEU A 1 208 ? 14.160 -3.365 -4.444 1.00 90.44 208 LEU A N 1
ATOM 1539 C CA . LEU A 1 208 ? 15.488 -3.146 -3.878 1.00 90.44 208 LEU A CA 1
ATOM 1540 C C . LEU A 1 208 ? 15.417 -2.326 -2.583 1.00 90.44 208 LEU A C 1
ATOM 1542 O O . LEU A 1 208 ? 16.043 -2.680 -1.589 1.00 90.44 208 LEU A O 1
ATOM 1546 N N . SER A 1 209 ? 14.640 -1.241 -2.578 1.00 85.69 209 SER A N 1
ATOM 1547 C CA . SER A 1 209 ? 14.506 -0.344 -1.425 1.00 85.69 209 SER A CA 1
ATOM 1548 C C . SER A 1 209 ? 13.147 0.342 -1.433 1.00 85.69 209 SER A C 1
ATOM 1550 O O . SER A 1 209 ? 12.613 0.663 -2.491 1.00 85.69 209 SER A O 1
ATOM 1552 N N . THR A 1 210 ? 12.588 0.613 -0.254 1.00 84.06 210 THR A N 1
ATOM 1553 C CA . THR A 1 210 ? 11.391 1.461 -0.083 1.00 84.06 210 THR A CA 1
ATOM 1554 C C . THR A 1 210 ? 11.745 2.941 0.098 1.00 84.06 210 THR A C 1
ATOM 1556 O O . THR A 1 210 ? 10.859 3.789 0.201 1.00 84.06 210 THR A O 1
ATOM 1559 N N . SER A 1 211 ? 13.039 3.280 0.129 1.00 83.81 211 SER A N 1
ATOM 1560 C CA . SER A 1 211 ? 13.512 4.651 0.309 1.00 83.81 211 SER A CA 1
ATOM 1561 C C . SER A 1 211 ? 13.267 5.491 -0.943 1.00 83.81 211 SER A C 1
ATOM 1563 O O . SER A 1 211 ? 13.892 5.297 -1.989 1.00 83.81 211 SER A O 1
ATOM 1565 N N . THR A 1 212 ? 12.384 6.483 -0.833 1.00 86.44 212 THR A N 1
ATOM 1566 C CA . THR A 1 212 ? 12.154 7.463 -1.903 1.00 86.44 212 THR A CA 1
ATOM 1567 C C . THR A 1 212 ? 13.387 8.323 -2.153 1.00 86.44 212 THR A C 1
ATOM 1569 O O . THR A 1 212 ? 13.714 8.576 -3.306 1.00 86.44 212 THR A O 1
ATOM 1572 N N . ALA A 1 213 ? 14.112 8.711 -1.101 1.00 83.38 213 ALA A N 1
ATOM 1573 C CA . ALA A 1 213 ? 15.337 9.499 -1.220 1.00 83.38 213 ALA A CA 1
ATOM 1574 C C . ALA A 1 213 ? 16.415 8.763 -2.031 1.00 83.38 213 ALA A C 1
ATOM 1576 O O . ALA A 1 213 ? 17.071 9.360 -2.877 1.00 83.38 213 ALA A O 1
ATOM 1577 N N . GLU A 1 214 ? 16.565 7.453 -1.821 1.00 85.88 214 GLU A N 1
ATOM 1578 C CA . GLU A 1 214 ? 17.482 6.628 -2.611 1.00 85.88 214 GLU A CA 1
ATOM 1579 C C . GLU A 1 214 ? 17.023 6.548 -4.073 1.00 85.88 214 GLU A C 1
ATOM 1581 O O . GLU A 1 214 ? 17.796 6.824 -4.993 1.00 85.88 214 GLU A O 1
ATOM 1586 N N . ALA A 1 215 ? 15.737 6.264 -4.294 1.00 91.12 215 ALA A N 1
ATOM 1587 C CA . ALA A 1 215 ? 15.158 6.174 -5.629 1.00 91.12 215 ALA A CA 1
ATOM 1588 C C . ALA A 1 215 ? 15.268 7.483 -6.436 1.00 91.12 215 ALA A C 1
ATOM 1590 O O . ALA A 1 215 ? 15.475 7.444 -7.649 1.00 91.12 215 ALA A O 1
ATOM 1591 N N . GLU A 1 216 ? 15.182 8.644 -5.781 1.00 91.25 216 GLU A N 1
ATOM 1592 C CA . GLU A 1 216 ? 15.372 9.961 -6.407 1.00 91.25 216 GLU A CA 1
ATOM 1593 C C . GLU A 1 216 ? 16.817 10.232 -6.833 1.00 91.25 216 GLU A C 1
ATOM 1595 O O . GLU A 1 216 ? 17.049 11.063 -7.711 1.00 91.25 216 GLU A O 1
ATOM 1600 N N . THR A 1 217 ? 17.788 9.524 -6.255 1.00 90.81 217 THR A N 1
ATOM 1601 C CA . THR A 1 217 ? 19.207 9.668 -6.609 1.00 90.81 217 THR A CA 1
ATOM 1602 C C . THR A 1 217 ? 19.659 8.730 -7.724 1.00 90.81 217 THR A C 1
ATOM 1604 O O . THR A 1 217 ? 20.775 8.892 -8.222 1.00 90.81 217 THR A O 1
ATOM 1607 N N . LEU A 1 218 ? 18.809 7.787 -8.154 1.00 91.44 218 LEU A N 1
ATOM 1608 C CA . LEU A 1 218 ? 19.132 6.851 -9.230 1.00 91.44 218 LEU A CA 1
ATOM 1609 C C . LEU A 1 218 ? 19.405 7.584 -10.544 1.00 91.44 218 LEU A C 1
ATOM 1611 O O . LEU A 1 218 ? 18.710 8.533 -10.919 1.00 91.44 218 LEU A O 1
ATOM 1615 N N . ARG A 1 219 ? 20.423 7.116 -11.268 1.00 91.69 219 ARG A N 1
ATOM 1616 C CA . ARG A 1 219 ? 20.897 7.724 -12.513 1.00 91.69 219 ARG A CA 1
ATOM 1617 C C . ARG A 1 219 ? 20.996 6.698 -13.628 1.00 91.69 219 ARG A C 1
ATOM 1619 O O . ARG A 1 219 ? 21.292 5.533 -13.404 1.00 91.69 219 ARG A O 1
ATOM 1626 N N . THR A 1 220 ? 20.773 7.182 -14.839 1.00 89.06 220 THR A N 1
ATOM 1627 C CA . THR A 1 220 ? 21.135 6.496 -16.083 1.00 89.06 220 THR A CA 1
ATOM 1628 C C . THR A 1 220 ? 22.664 6.428 -16.233 1.00 89.06 220 THR A C 1
ATOM 1630 O O . THR A 1 220 ? 23.359 7.260 -15.638 1.00 89.06 220 THR A O 1
ATOM 1633 N N . PRO A 1 221 ? 23.207 5.534 -17.082 1.00 83.94 221 PRO A N 1
ATOM 1634 C CA . PRO A 1 221 ? 24.644 5.486 -17.381 1.00 83.94 221 PRO A CA 1
ATOM 1635 C C . PRO A 1 221 ? 25.215 6.829 -17.870 1.00 83.94 221 PRO A C 1
ATOM 1637 O O . PRO A 1 221 ? 26.354 7.174 -17.579 1.00 83.94 221 PRO A O 1
ATOM 1640 N N . GLY A 1 222 ? 24.395 7.645 -18.543 1.00 81.62 222 GLY A N 1
ATOM 1641 C CA . GLY A 1 222 ? 24.741 9.007 -18.965 1.00 81.62 222 GLY A CA 1
ATOM 1642 C C . GLY A 1 222 ? 24.677 10.074 -17.859 1.00 81.62 222 GLY A C 1
ATOM 1643 O O . GLY A 1 222 ? 24.674 11.264 -18.166 1.00 81.62 222 GLY A O 1
ATOM 1644 N N . GLY A 1 223 ? 24.542 9.687 -16.586 1.00 85.38 223 GLY A N 1
ATOM 1645 C CA . GLY A 1 223 ? 24.562 10.582 -15.421 1.00 85.38 223 GLY A CA 1
ATOM 1646 C C . GLY A 1 223 ? 23.270 11.367 -15.154 1.00 85.38 223 GLY A C 1
ATOM 1647 O O . GLY A 1 223 ? 23.164 12.046 -14.127 1.00 85.38 223 GLY A O 1
ATOM 1648 N N . LYS A 1 224 ? 22.259 11.273 -16.027 1.00 89.38 224 LYS A N 1
ATOM 1649 C CA . LYS A 1 224 ? 20.944 11.912 -15.828 1.00 89.38 224 LYS A CA 1
ATOM 1650 C C . LYS A 1 224 ? 20.133 11.165 -14.775 1.00 89.38 224 LYS A C 1
ATOM 1652 O O . LYS A 1 224 ? 20.204 9.940 -14.727 1.00 89.38 224 LYS A O 1
ATOM 1657 N N . LEU A 1 225 ? 19.341 11.889 -13.981 1.00 92.12 225 LEU A N 1
ATOM 1658 C CA . LEU A 1 225 ? 18.410 11.290 -13.018 1.00 92.12 225 LEU A CA 1
ATOM 1659 C C . LEU A 1 225 ? 17.394 10.396 -13.735 1.00 92.12 225 LEU A C 1
ATOM 1661 O O . LEU A 1 225 ? 16.807 10.810 -14.733 1.00 92.12 225 LEU A O 1
ATOM 1665 N N . LEU A 1 226 ? 17.181 9.195 -13.200 1.00 93.12 226 LEU A N 1
ATOM 1666 C CA . LEU A 1 226 ? 16.224 8.227 -13.730 1.00 93.12 226 LEU A CA 1
ATOM 1667 C C . LEU A 1 226 ? 14.782 8.663 -13.423 1.00 93.12 226 LEU A C 1
ATOM 1669 O O . LEU A 1 226 ? 13.920 8.633 -14.301 1.00 93.12 226 LEU A O 1
ATOM 1673 N N . CYS A 1 227 ? 14.555 9.159 -12.203 1.00 92.44 227 CYS A N 1
ATOM 1674 C CA . CYS A 1 227 ? 13.316 9.795 -11.758 1.00 92.44 227 CYS A CA 1
ATOM 1675 C C . CYS A 1 227 ? 13.524 11.311 -11.609 1.00 92.44 227 CYS A C 1
ATOM 1677 O O . CYS A 1 227 ? 13.724 11.796 -10.492 1.00 92.44 227 CYS A O 1
ATOM 1679 N N . PRO A 1 228 ? 13.500 12.092 -12.707 1.00 85.31 228 PRO A N 1
ATOM 16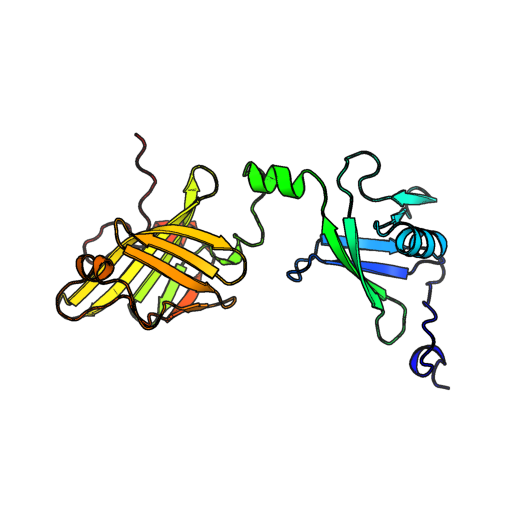80 C CA . PRO A 1 228 ? 13.751 13.526 -12.648 1.00 85.31 228 PRO A CA 1
ATOM 1681 C C . PRO A 1 228 ? 12.718 14.231 -11.767 1.00 85.31 228 PRO A C 1
ATOM 1683 O O . PRO A 1 228 ? 11.546 13.841 -11.717 1.00 85.31 228 PRO A O 1
ATOM 1686 N N . THR A 1 229 ? 13.148 15.277 -11.061 1.00 77.88 229 THR A N 1
ATOM 1687 C CA . THR A 1 229 ? 12.241 16.185 -10.353 1.00 77.88 229 THR A CA 1
ATOM 1688 C C . THR A 1 229 ? 11.255 16.793 -11.345 1.00 77.88 229 THR A C 1
ATOM 1690 O O . THR A 1 229 ? 11.586 17.017 -12.511 1.00 77.88 229 THR A O 1
ATOM 1693 N N . ALA A 1 230 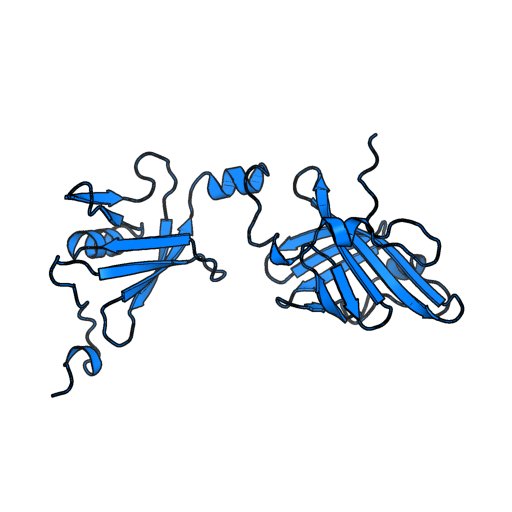? 10.010 17.017 -10.913 1.00 64.06 230 ALA A N 1
ATOM 1694 C CA . ALA A 1 230 ? 9.064 17.748 -11.746 1.00 64.06 230 ALA A CA 1
ATOM 1695 C C . ALA A 1 230 ? 9.684 19.115 -12.059 1.00 64.06 230 ALA A C 1
ATOM 1697 O O . ALA A 1 230 ? 10.012 19.855 -11.132 1.00 64.06 230 ALA A O 1
ATOM 1698 N N . SER A 1 231 ? 9.890 19.426 -13.340 1.00 49.59 231 SER A N 1
ATOM 1699 C CA . SER A 1 231 ? 10.343 20.755 -13.738 1.00 49.59 231 SER A CA 1
ATOM 1700 C C . SER A 1 231 ? 9.353 21.773 -13.179 1.00 49.59 231 SER A C 1
ATOM 1702 O O . SER A 1 231 ? 8.156 21.691 -13.460 1.00 49.59 231 SER A O 1
ATOM 1704 N N . ALA A 1 232 ? 9.846 22.686 -12.343 1.00 34.06 232 ALA A N 1
ATOM 1705 C CA . ALA A 1 232 ? 9.119 23.896 -12.008 1.00 34.06 232 ALA A CA 1
ATOM 1706 C C . ALA A 1 232 ? 8.985 24.688 -13.314 1.00 34.06 232 ALA A C 1
ATOM 1708 O O . ALA A 1 232 ? 9.963 25.262 -13.787 1.00 34.06 232 ALA A O 1
ATOM 1709 N N . ASN A 1 233 ? 7.811 24.603 -13.937 1.00 29.81 233 ASN A N 1
ATOM 1710 C CA . ASN A 1 233 ? 7.363 25.620 -14.881 1.00 29.81 233 ASN A CA 1
ATOM 1711 C C . ASN A 1 233 ? 6.779 26.778 -14.082 1.00 29.81 233 ASN A C 1
ATOM 1713 O O . ASN A 1 233 ? 5.972 26.485 -13.168 1.00 29.81 233 ASN A O 1
#

Secondary structure (DSSP, 8-state):
---GGGT-SS------TTS-EEEEEE-TT--EEEEEEE-HHHHHHHHHHSB-EEEETTTTEEEETTTTTS--EEEEEEEE-TTS-EEEEEEEE-STHHHHHHHTSS--HHHHTT-EEEEETTEEEEEEE-GGGPEEEEEEEEEETTEEEEEEEEEEEETTEEEEEETTEEEEEEE-SSEEE--SS--GGGGGGB-TT--STT-EEEEEE--HHHHHH-B-TTS-BSSPPPP--

pLDDT: mean 84.01, std 15.59, range [29.81, 98.06]

Sequence (233 aa):
MSDPRETDPILDPKYDAAGLITAVVTARDGALLMVAHMNAEALAATQSSGEATFWSRSRGRLWKKGETSGNVLRVVEMRIDCDQDALWIIADPAGPASAAIRTGLIDDPTRADLLGSWALDTDRVCVVPGAKGRLRLGALVDYGEGQGCAASGTARRSGDRVQMTFGACRFEARFEGDRIVFPAELPASCDSLCTGRASLAALTVERLSTSTAEAETLRTPGGKLLCPTASAN